Protein AF-A0A6A3H382-F1 (afdb_monomer)

Structure (mmCIF, N/CA/C/O backbone):
data_AF-A0A6A3H382-F1
#
_entry.id   AF-A0A6A3H382-F1
#
loop_
_atom_site.group_PDB
_atom_site.id
_atom_site.type_symbol
_atom_site.label_atom_id
_atom_site.label_alt_id
_atom_site.label_comp_id
_atom_site.label_asym_id
_atom_site.label_entity_id
_atom_site.label_seq_id
_atom_site.pdbx_PDB_ins_code
_atom_site.Cartn_x
_atom_site.Cartn_y
_atom_site.Cartn_z
_atom_site.occupancy
_atom_site.B_iso_or_equiv
_atom_site.auth_seq_id
_atom_site.auth_comp_id
_atom_site.auth_asym_id
_atom_site.auth_atom_id
_atom_site.pdbx_PDB_model_num
ATOM 1 N N . MET A 1 1 ? -17.152 -7.304 24.515 1.00 71.44 1 MET A N 1
ATOM 2 C CA . MET A 1 1 ? -18.241 -6.494 23.922 1.00 71.44 1 MET A CA 1
ATOM 3 C C . MET A 1 1 ? -17.945 -6.360 22.435 1.00 71.44 1 MET A C 1
ATOM 5 O O . MET A 1 1 ? -16.777 -6.469 22.083 1.00 71.44 1 MET A O 1
ATOM 9 N N . ILE A 1 2 ? -18.955 -6.209 21.578 1.00 78.56 2 ILE A N 1
ATOM 10 C CA . ILE A 1 2 ? -18.775 -6.084 20.122 1.00 78.56 2 ILE A CA 1
ATOM 11 C C . ILE A 1 2 ? -19.510 -4.822 19.688 1.00 78.56 2 ILE A C 1
ATOM 13 O O . ILE A 1 2 ? -20.686 -4.669 20.016 1.00 78.56 2 ILE A O 1
ATOM 17 N N . TYR A 1 3 ? -18.813 -3.943 18.975 1.00 83.25 3 TYR A N 1
ATOM 18 C CA . TYR A 1 3 ? -19.346 -2.680 18.479 1.00 83.25 3 TYR A CA 1
ATOM 19 C C . TYR A 1 3 ? -19.081 -2.579 16.972 1.00 83.25 3 TYR A C 1
ATOM 21 O O . TYR A 1 3 ? -18.000 -2.985 16.535 1.00 83.25 3 TYR A O 1
ATOM 29 N N . PRO A 1 4 ? -20.035 -2.065 16.177 1.00 87.25 4 PRO A N 1
ATOM 30 C CA . PRO A 1 4 ? -19.770 -1.612 14.816 1.00 87.25 4 PRO A CA 1
ATOM 31 C C . PRO A 1 4 ? -18.637 -0.579 14.808 1.00 87.25 4 PRO A C 1
ATOM 33 O O . PRO A 1 4 ? -18.561 0.262 15.702 1.00 87.25 4 PRO A O 1
ATOM 36 N N . ALA A 1 5 ? -17.757 -0.666 13.812 1.00 88.12 5 ALA A N 1
ATOM 37 C CA . ALA A 1 5 ? -16.616 0.233 13.647 1.00 88.12 5 ALA A CA 1
ATOM 38 C C . ALA A 1 5 ? -16.835 1.219 12.483 1.00 88.12 5 ALA A C 1
ATOM 40 O O . ALA A 1 5 ? -15.947 1.449 11.667 1.00 88.12 5 ALA A O 1
ATOM 41 N N . ASP A 1 6 ? -18.052 1.752 12.384 1.00 86.44 6 ASP A N 1
ATOM 42 C CA . ASP A 1 6 ? -18.528 2.650 11.325 1.00 86.44 6 ASP A CA 1
ATOM 43 C C . ASP A 1 6 ? -18.522 4.133 11.749 1.00 86.44 6 ASP A C 1
ATOM 45 O O . ASP A 1 6 ? -18.983 5.001 11.014 1.00 86.44 6 ASP A O 1
ATOM 49 N N . GLY A 1 7 ? -18.013 4.440 12.946 1.00 87.25 7 GLY A N 1
ATOM 50 C CA . GLY A 1 7 ? -18.069 5.770 13.555 1.00 87.25 7 GLY A CA 1
ATOM 51 C C . GLY A 1 7 ? -19.433 6.136 14.139 1.00 87.25 7 GLY A C 1
ATOM 52 O O . GLY A 1 7 ? -19.545 7.172 14.795 1.00 87.25 7 GLY A O 1
ATOM 53 N N . SER A 1 8 ? -20.459 5.303 13.951 1.00 89.56 8 SER A N 1
ATOM 54 C CA . SER A 1 8 ? -21.766 5.524 14.553 1.00 89.56 8 SER A CA 1
ATOM 55 C C . SER A 1 8 ? -21.676 5.303 16.055 1.00 89.56 8 SER A C 1
ATOM 57 O O . SER A 1 8 ? -21.078 4.337 16.536 1.00 89.56 8 SER A O 1
ATOM 59 N N . CYS A 1 9 ? -22.317 6.181 16.820 1.00 88.62 9 CYS A N 1
ATOM 60 C CA . CYS A 1 9 ? -22.387 5.971 18.251 1.00 88.62 9 CYS A CA 1
ATOM 61 C C . CYS A 1 9 ? -23.489 4.977 18.628 1.00 88.62 9 CYS A C 1
ATOM 63 O O . CYS A 1 9 ? -24.625 5.041 18.152 1.00 88.62 9 CYS A O 1
ATOM 65 N N . VAL A 1 10 ? -23.143 4.070 19.534 1.00 89.12 10 VAL A N 1
ATOM 66 C CA . VAL A 1 10 ? -23.974 2.961 19.977 1.00 89.12 10 VAL A CA 1
ATOM 67 C C . VAL A 1 10 ? -24.371 3.157 21.442 1.00 89.12 10 VAL A C 1
ATOM 69 O O . VAL A 1 10 ? -23.603 2.929 22.380 1.00 89.12 10 VAL A O 1
ATOM 72 N N . ALA A 1 11 ? -25.622 3.575 21.628 1.00 83.12 11 ALA A N 1
ATOM 73 C CA . ALA A 1 11 ? -26.265 3.837 22.912 1.00 83.12 11 ALA A CA 1
ATOM 74 C C . ALA A 1 11 ? -26.866 2.555 23.524 1.00 83.12 11 ALA A C 1
ATOM 76 O O . ALA A 1 11 ? -28.079 2.359 23.515 1.00 83.12 11 ALA A O 1
ATOM 77 N N . LEU A 1 12 ? -26.026 1.652 24.042 1.00 69.94 12 LEU A N 1
ATOM 78 C CA . LEU A 1 12 ? -26.483 0.392 24.665 1.00 69.94 12 LEU A CA 1
ATOM 79 C C . LEU A 1 12 ? -26.646 0.465 26.197 1.00 69.94 12 LEU A C 1
ATOM 81 O O . LEU A 1 12 ? -27.024 -0.524 26.822 1.00 69.94 12 LEU A O 1
ATOM 85 N N . GLY A 1 13 ? -26.377 1.620 26.811 1.00 69.75 13 GLY A N 1
ATOM 86 C CA . GLY A 1 13 ? -26.384 1.825 28.263 1.00 69.75 13 GLY A CA 1
ATOM 87 C C . GLY A 1 13 ? -25.364 2.888 28.682 1.00 69.75 13 GLY A C 1
ATOM 88 O O . GLY A 1 13 ? -24.818 3.574 27.824 1.00 69.75 13 GLY A O 1
ATOM 89 N N . TRP A 1 14 ? -25.127 3.064 29.986 1.00 71.38 14 TRP A N 1
ATOM 90 C CA . TRP A 1 14 ? -23.987 3.849 30.488 1.00 71.38 14 TRP A CA 1
ATOM 91 C C . TRP A 1 14 ? -22.794 2.906 30.710 1.00 71.38 14 TRP A C 1
ATOM 93 O O . TRP A 1 14 ? -22.935 1.986 31.522 1.00 71.38 14 TRP A O 1
ATOM 103 N N . PRO A 1 15 ? -21.627 3.128 30.077 1.00 76.00 15 PRO A N 1
ATOM 104 C CA . PRO A 1 15 ? -21.312 4.140 29.051 1.00 76.00 15 PRO A CA 1
ATOM 105 C C . PRO A 1 15 ? -21.759 3.754 27.620 1.00 76.00 15 PRO A C 1
ATOM 107 O O . PRO A 1 15 ? -22.013 2.581 27.341 1.00 76.00 15 PRO A O 1
ATOM 110 N N . SER A 1 16 ? -21.838 4.745 26.718 1.00 88.12 16 SER A N 1
ATOM 111 C CA . SER A 1 16 ? -22.013 4.539 25.264 1.00 88.12 16 SER A CA 1
ATOM 112 C C . SER A 1 16 ? -20.681 4.654 24.519 1.00 88.12 16 SER A C 1
ATOM 114 O O . SER A 1 16 ? -19.720 5.218 25.046 1.00 88.12 16 SER A O 1
ATOM 116 N N . PHE A 1 17 ? -20.608 4.093 23.309 1.00 88.94 17 PHE A N 1
ATOM 117 C CA . PHE A 1 17 ? -19.347 3.924 22.581 1.00 88.94 17 PHE A CA 1
ATOM 118 C C . PHE A 1 17 ? -19.485 4.273 21.102 1.00 88.94 17 PHE A C 1
ATOM 120 O O . PHE A 1 17 ? -20.499 3.950 20.486 1.00 88.94 17 PHE A O 1
ATOM 127 N N . ALA A 1 18 ? -18.435 4.848 20.525 1.00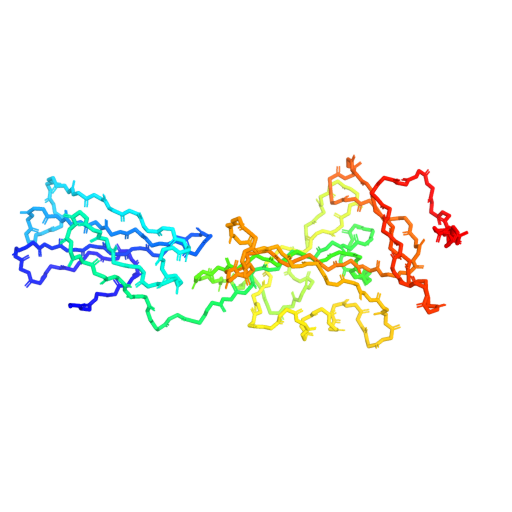 90.69 18 ALA A N 1
ATOM 128 C CA . ALA A 1 18 ? -18.236 4.927 19.084 1.00 90.69 18 ALA A CA 1
ATOM 129 C C . ALA A 1 18 ? -16.865 4.338 18.738 1.00 90.69 18 ALA A C 1
ATOM 131 O O . ALA A 1 18 ? -15.891 4.533 19.466 1.00 90.69 18 ALA A O 1
ATOM 132 N N . VAL A 1 19 ? -16.789 3.591 17.638 1.00 90.50 19 VAL A N 1
ATOM 133 C CA . VAL A 1 19 ? -15.527 3.044 17.130 1.00 90.50 19 VAL A CA 1
ATOM 134 C C . VAL A 1 19 ? -15.403 3.428 15.671 1.00 90.50 19 VAL A C 1
ATOM 136 O O . VAL A 1 19 ? -16.337 3.236 14.897 1.00 90.50 19 VAL A O 1
ATOM 139 N N . ASN A 1 20 ? -14.257 3.975 15.294 1.00 89.56 20 ASN A N 1
ATOM 140 C CA . ASN A 1 20 ? -13.979 4.394 13.932 1.00 89.56 20 ASN A CA 1
ATOM 141 C C . ASN A 1 20 ? -12.664 3.765 13.462 1.00 89.56 20 ASN A C 1
ATOM 143 O O . ASN A 1 20 ? -11.641 3.875 14.143 1.00 89.56 20 ASN A O 1
ATOM 147 N N . LEU A 1 21 ? -12.703 3.082 12.317 1.00 86.94 21 LEU A N 1
ATOM 148 C CA . LEU A 1 21 ? -11.491 2.641 11.632 1.00 86.94 21 LEU A CA 1
ATOM 149 C C . LEU A 1 21 ? -10.908 3.819 10.865 1.00 86.94 21 LEU A C 1
A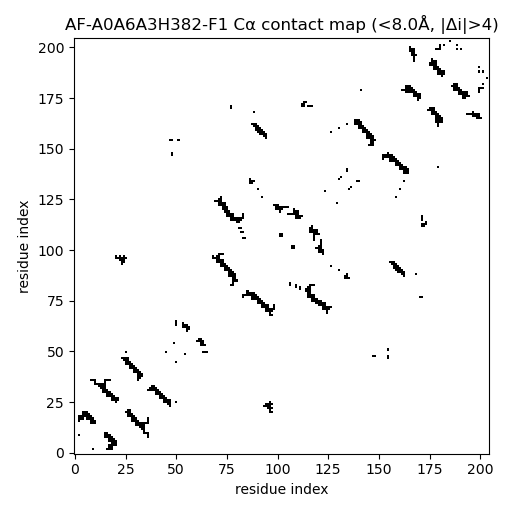TOM 151 O O . LEU A 1 21 ? -11.608 4.487 10.110 1.00 86.94 21 LEU A O 1
ATOM 155 N N . GLN A 1 22 ? -9.623 4.060 11.071 1.00 80.62 22 GLN A N 1
ATOM 156 C CA . GLN A 1 22 ? -8.916 5.176 10.470 1.00 80.62 22 GLN A CA 1
ATOM 157 C C . GLN A 1 22 ? -8.041 4.703 9.308 1.00 80.62 22 GLN A C 1
ATOM 159 O O . GLN A 1 22 ? -7.676 3.525 9.205 1.00 80.62 22 GLN A O 1
ATOM 164 N N . ALA A 1 23 ? -7.677 5.661 8.453 1.00 72.62 23 ALA A N 1
ATOM 165 C CA . ALA A 1 23 ? -6.649 5.459 7.443 1.00 72.62 23 ALA A CA 1
ATOM 166 C C . ALA A 1 23 ? -5.325 5.042 8.101 1.00 72.62 23 ALA A C 1
ATOM 168 O O . ALA A 1 23 ? -5.030 5.419 9.236 1.00 72.62 23 ALA A O 1
ATOM 169 N N . GLY A 1 24 ? -4.526 4.247 7.401 1.00 72.25 24 GLY A N 1
ATOM 170 C CA . GLY A 1 24 ? -3.311 3.668 7.956 1.00 72.25 24 GLY A CA 1
ATOM 171 C C . GLY A 1 24 ? -3.572 2.495 8.909 1.00 72.25 24 GLY A C 1
ATOM 172 O O . GLY A 1 24 ? -2.653 2.052 9.600 1.00 72.25 24 GLY A O 1
ATOM 173 N N . GLY A 1 25 ? -4.783 1.937 8.927 1.00 78.00 25 GLY A N 1
ATOM 174 C CA . GLY A 1 25 ? -5.080 0.686 9.623 1.00 78.00 25 GLY A CA 1
ATOM 175 C C . GLY A 1 25 ? -5.161 0.786 11.152 1.00 78.00 25 GLY A C 1
ATOM 176 O O . GLY A 1 25 ? -5.075 -0.238 11.831 1.00 78.00 25 GLY A O 1
ATOM 177 N N . SER A 1 26 ? -5.302 1.994 11.701 1.00 84.50 26 SER A N 1
ATOM 178 C CA . SER A 1 26 ? -5.553 2.231 13.127 1.00 84.50 26 SER A CA 1
ATOM 179 C C . SER A 1 26 ? -7.051 2.195 13.455 1.00 84.50 26 SER A C 1
ATOM 181 O O . SER A 1 26 ? -7.919 2.245 12.579 1.00 84.50 26 SER A O 1
ATOM 183 N N . ALA A 1 27 ? -7.371 2.105 14.745 1.00 87.94 27 ALA A N 1
ATOM 184 C CA . ALA A 1 27 ? -8.738 2.191 15.245 1.00 87.94 27 ALA A CA 1
ATOM 185 C C . ALA A 1 27 ? -8.820 3.199 16.390 1.00 87.94 27 ALA A C 1
ATOM 187 O O . ALA A 1 27 ? -8.009 3.171 17.317 1.00 87.94 27 ALA A O 1
ATOM 188 N N . MET A 1 28 ? -9.826 4.066 16.337 1.00 90.12 28 MET A N 1
ATOM 189 C CA . MET A 1 28 ? -10.133 5.017 17.395 1.00 90.12 28 MET A CA 1
ATOM 190 C C . MET A 1 28 ? -11.409 4.605 18.110 1.00 90.12 28 MET A C 1
ATOM 192 O O . MET A 1 28 ? -12.459 4.421 17.496 1.00 90.12 28 MET A O 1
ATOM 196 N N . PHE A 1 29 ? -11.298 4.481 19.422 1.00 88.62 29 PHE A N 1
ATOM 197 C CA . PHE A 1 29 ? -12.376 4.174 20.341 1.00 88.62 29 PHE A CA 1
ATOM 198 C C . PHE A 1 29 ? -12.712 5.439 21.108 1.00 88.62 29 PHE A C 1
ATOM 200 O O . PHE A 1 29 ? -11.830 6.072 21.683 1.00 88.62 29 PHE A O 1
ATOM 207 N N . GLU A 1 30 ? -13.986 5.785 21.151 1.00 90.88 30 GLU A N 1
ATOM 208 C CA . GLU A 1 30 ? -14.498 6.879 21.956 1.00 90.88 30 GLU A CA 1
ATO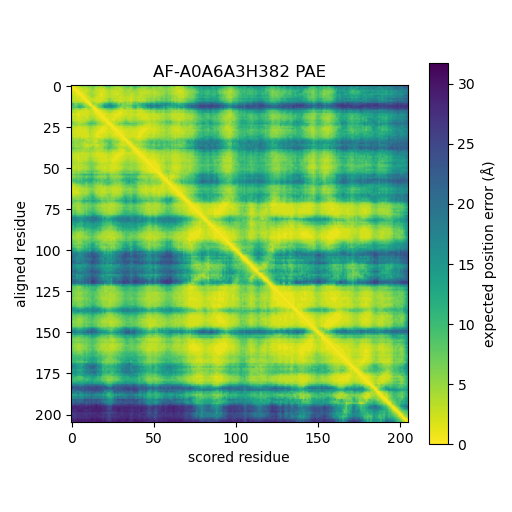M 209 C C . GLU A 1 30 ? -15.524 6.326 22.939 1.00 90.88 30 GLU A C 1
ATOM 211 O O . GLU A 1 30 ? -16.502 5.681 22.554 1.00 90.88 30 GLU A O 1
ATOM 216 N N . THR A 1 31 ? -15.273 6.549 24.226 1.00 89.12 31 THR A N 1
ATOM 217 C CA . THR A 1 31 ? -16.179 6.156 25.304 1.00 89.12 31 THR A CA 1
ATOM 218 C C . THR A 1 31 ? -16.815 7.402 25.880 1.00 89.12 31 THR A C 1
ATOM 220 O O . THR A 1 31 ? -16.125 8.284 26.387 1.00 89.12 31 THR A O 1
ATOM 223 N N . PHE A 1 32 ? -18.138 7.469 25.831 1.00 88.88 32 PHE A N 1
ATOM 224 C CA . PHE A 1 32 ? -18.895 8.578 26.386 1.00 88.88 32 PHE A CA 1
ATOM 225 C C . PHE A 1 32 ? -19.307 8.255 27.811 1.00 88.88 32 PHE A C 1
ATOM 227 O O . PHE A 1 32 ? -19.866 7.192 28.092 1.00 88.88 32 PHE A O 1
ATOM 234 N N . GLY A 1 33 ? -19.139 9.228 28.704 1.00 86.25 33 GLY A N 1
ATOM 235 C CA . GLY A 1 33 ? -19.630 9.125 30.074 1.00 86.25 33 GLY A CA 1
ATOM 236 C C . GLY A 1 33 ? -21.156 9.089 30.177 1.00 86.25 33 GLY A C 1
ATOM 237 O O . GLY A 1 33 ? -21.661 8.968 31.278 1.00 86.25 33 GLY A O 1
ATOM 238 N N . SER A 1 34 ? -21.898 9.204 29.069 1.00 84.00 34 SER A N 1
ATOM 239 C CA . SER A 1 34 ? -23.359 9.131 29.037 1.00 84.00 34 SER A CA 1
ATOM 240 C C . SER A 1 34 ? -23.870 8.022 28.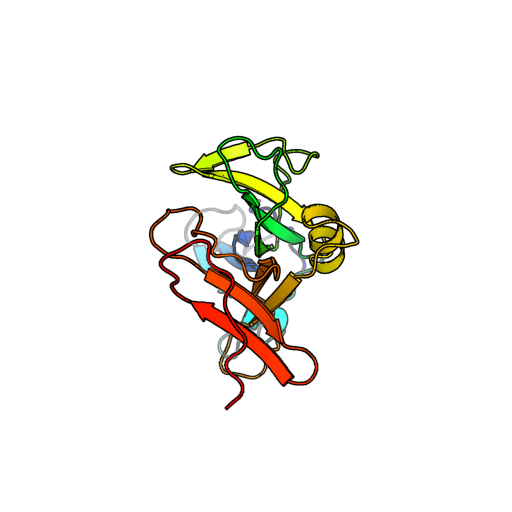117 1.00 84.00 34 SER A C 1
ATOM 242 O O . SER A 1 34 ? -23.147 7.550 27.247 1.00 84.00 34 SER A O 1
ATOM 244 N N . SER A 1 35 ? -25.137 7.623 28.261 1.00 83.88 35 SER A N 1
ATOM 245 C CA . SER A 1 35 ? -25.815 6.684 27.352 1.00 83.88 35 SER A CA 1
ATOM 246 C C . SER A 1 35 ? -26.201 7.291 26.013 1.00 83.88 35 SER A C 1
ATOM 248 O O . SER A 1 35 ? -26.598 6.554 25.123 1.00 83.88 35 SER A O 1
ATOM 250 N N . GLY A 1 36 ? -26.164 8.617 25.884 1.00 83.88 36 GLY A N 1
ATOM 251 C CA . GLY A 1 36 ? -26.676 9.333 24.718 1.00 83.88 36 GLY A CA 1
ATOM 252 C C . GLY A 1 36 ? -25.596 9.845 23.777 1.00 83.88 36 GLY A C 1
ATOM 253 O O . GLY A 1 36 ? -25.891 10.779 23.042 1.00 83.88 36 GLY A O 1
ATOM 254 N N . CYS A 1 37 ? -24.364 9.321 23.836 1.00 85.25 37 CYS A N 1
ATOM 255 C CA . CYS A 1 37 ? -23.269 9.778 22.969 1.00 85.25 37 CYS A CA 1
ATOM 256 C C . CYS A 1 37 ? -23.019 11.287 23.086 1.00 85.25 37 CYS A C 1
ATOM 258 O O . CYS A 1 37 ? -22.871 12.005 22.100 1.00 85.25 37 CYS A O 1
ATOM 260 N N . SER A 1 38 ? -23.103 11.790 24.315 1.00 83.81 38 SER A N 1
ATOM 261 C CA . SER A 1 38 ? -23.115 13.220 24.609 1.00 83.81 38 SER A CA 1
ATOM 262 C C . SER A 1 38 ? -22.293 13.526 25.856 1.00 83.81 38 SER A C 1
ATOM 264 O O . SER A 1 38 ? -22.078 12.653 26.703 1.00 83.81 38 SER A O 1
ATOM 266 N N . GLY A 1 39 ? -21.859 14.777 25.991 1.00 82.94 39 GLY A N 1
ATOM 267 C CA . GLY A 1 39 ? -21.031 15.212 27.114 1.00 82.94 39 GLY A CA 1
ATOM 268 C C . GLY A 1 39 ? -19.567 14.804 26.960 1.00 82.94 39 GLY A C 1
ATOM 269 O O . GLY A 1 39 ? -19.062 14.705 25.847 1.00 82.94 39 GLY A O 1
ATOM 270 N N . SER A 1 40 ? -18.875 14.622 28.085 1.00 87.25 40 SER A N 1
ATOM 271 C CA . SER A 1 40 ? -17.456 14.264 28.098 1.00 87.25 40 SER A CA 1
ATOM 272 C C . SER A 1 40 ? -17.225 12.857 27.555 1.00 87.25 40 SER A C 1
ATOM 274 O O . SER A 1 40 ? -17.903 11.906 27.967 1.00 87.25 40 SER A O 1
ATOM 276 N N . SER A 1 41 ? -16.216 12.733 26.704 1.00 90.44 41 SER A N 1
ATOM 277 C CA . SER A 1 41 ? -15.723 11.466 26.191 1.00 90.44 41 SER A CA 1
ATOM 278 C C . SER A 1 41 ? -14.228 11.310 26.444 1.00 90.44 41 SER A C 1
ATOM 280 O O . SER A 1 41 ? -13.492 12.285 26.608 1.00 90.44 41 SER A O 1
ATOM 282 N N . GLU A 1 42 ? -13.794 10.057 26.490 1.00 90.25 42 GLU A N 1
ATOM 283 C CA . GLU A 1 42 ? -12.387 9.680 26.441 1.00 90.25 42 GLU A CA 1
ATOM 284 C C . GLU A 1 42 ? -12.118 8.948 25.133 1.00 90.25 42 GLU A C 1
ATOM 286 O O . GLU A 1 42 ? -12.854 8.027 24.764 1.00 90.25 42 GLU A O 1
ATOM 291 N N . THR A 1 43 ? -11.048 9.342 24.449 1.00 90.38 43 THR A N 1
ATOM 292 C CA . THR A 1 43 ? -10.606 8.695 23.218 1.00 90.38 43 THR A CA 1
ATOM 293 C C . THR A 1 43 ? -9.378 7.831 23.465 1.00 90.38 43 THR A C 1
ATOM 295 O O . THR A 1 43 ? -8.498 8.143 24.271 1.00 90.38 43 THR A O 1
ATOM 298 N N . ARG A 1 44 ? -9.317 6.710 22.753 1.00 87.56 44 ARG A N 1
ATOM 299 C CA . ARG A 1 44 ? -8.175 5.801 22.713 1.00 87.56 44 ARG A CA 1
ATOM 300 C C . ARG A 1 44 ? -7.919 5.442 21.263 1.00 87.56 44 ARG A C 1
ATOM 302 O O . ARG A 1 44 ? -8.809 4.924 20.596 1.00 87.56 44 ARG A O 1
ATOM 309 N N . THR A 1 45 ? -6.708 5.691 20.792 1.00 88.88 45 THR A N 1
ATOM 310 C CA . THR A 1 45 ? -6.285 5.283 19.452 1.00 88.88 45 THR A CA 1
ATOM 311 C C . THR A 1 45 ? -5.331 4.116 19.584 1.00 88.88 45 THR A C 1
ATOM 313 O O . THR A 1 45 ? -4.362 4.191 20.336 1.00 88.88 45 THR A O 1
ATOM 316 N N . LEU A 1 46 ? -5.614 3.044 18.856 1.00 86.75 46 LEU A N 1
ATOM 317 C CA . LEU A 1 46 ? -4.720 1.909 18.713 1.00 86.75 46 LEU A CA 1
ATOM 318 C C . LEU A 1 46 ? -4.132 1.948 17.319 1.00 86.75 46 LEU A C 1
ATOM 320 O O . LEU A 1 46 ? -4.864 1.949 16.325 1.00 86.75 46 LEU A O 1
ATOM 324 N N . ASP A 1 47 ? -2.809 1.993 17.263 1.00 83.56 47 ASP A N 1
ATOM 325 C CA . ASP A 1 47 ? -2.082 1.860 16.016 1.00 83.56 47 ASP A CA 1
ATOM 326 C C . ASP A 1 47 ? -2.218 0.436 15.447 1.00 83.56 47 ASP A C 1
ATOM 328 O O . ASP A 1 47 ? -2.656 -0.516 16.108 1.00 83.56 47 ASP A O 1
ATOM 332 N N . ARG A 1 48 ? -1.824 0.300 14.183 1.00 80.44 48 ARG A N 1
ATOM 333 C CA . ARG A 1 48 ? -1.903 -0.956 13.441 1.00 80.44 48 ARG A CA 1
ATOM 334 C C . ARG A 1 48 ? -1.078 -2.078 14.077 1.00 80.44 48 ARG A C 1
ATOM 336 O O . ARG A 1 48 ? -1.522 -3.223 14.061 1.00 80.44 48 ARG A O 1
ATOM 343 N N . VAL A 1 49 ? 0.092 -1.776 14.643 1.00 80.81 49 VAL A N 1
ATOM 344 C CA . VAL A 1 49 ? 0.979 -2.774 15.265 1.00 80.81 49 VAL A CA 1
ATOM 345 C C . VAL A 1 49 ? 0.321 -3.350 16.505 1.00 80.81 49 VAL A C 1
ATOM 347 O O . VAL A 1 49 ? 0.230 -4.566 16.651 1.00 80.81 49 VAL A O 1
ATOM 350 N N . SER A 1 50 ? -0.222 -2.485 17.356 1.00 82.38 50 SER A N 1
ATOM 351 C CA . SER A 1 50 ? -0.955 -2.864 18.561 1.00 82.38 50 SER A CA 1
ATOM 352 C C . SER A 1 50 ? -2.159 -3.759 18.234 1.00 82.38 50 SER A C 1
ATOM 354 O O . SER A 1 50 ? -2.387 -4.779 18.898 1.00 82.38 50 SER A O 1
ATOM 356 N N . LEU A 1 51 ? -2.899 -3.424 17.170 1.00 82.50 51 LEU A N 1
ATOM 357 C CA . LEU A 1 51 ? -4.027 -4.220 16.676 1.00 82.50 51 LEU A CA 1
ATOM 358 C C . LEU A 1 51 ? -3.584 -5.570 16.088 1.00 82.50 51 LEU A C 1
ATOM 360 O O . LEU A 1 51 ? -4.191 -6.600 16.398 1.00 82.50 51 LEU A O 1
ATOM 364 N N . ALA A 1 52 ? -2.518 -5.586 15.284 1.00 79.75 52 ALA A N 1
ATOM 365 C CA . ALA A 1 52 ? -1.982 -6.789 14.647 1.00 79.75 52 ALA A CA 1
ATOM 366 C C . ALA A 1 52 ? -1.387 -7.769 15.670 1.00 7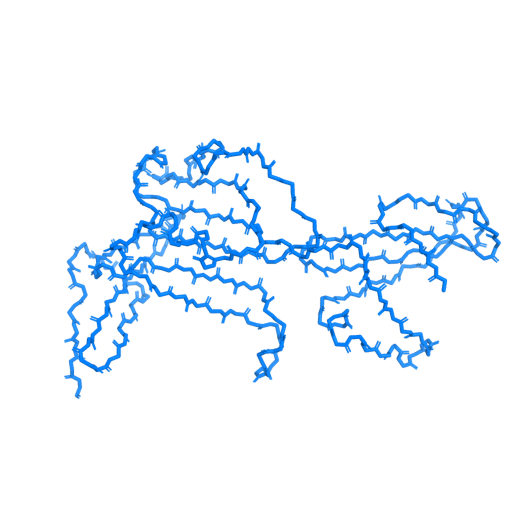9.75 52 ALA A C 1
ATOM 368 O O . ALA A 1 52 ? -1.706 -8.961 15.654 1.00 79.75 52 ALA A O 1
ATOM 369 N N . ALA A 1 53 ? -0.605 -7.259 16.624 1.00 79.75 53 ALA A N 1
ATOM 370 C CA . ALA A 1 53 ? -0.040 -8.027 17.730 1.00 79.75 53 ALA A CA 1
ATOM 371 C C . ALA A 1 53 ? -1.116 -8.530 18.706 1.00 79.75 53 ALA A C 1
ATOM 373 O O . ALA A 1 53 ? -0.861 -9.422 19.521 1.00 79.75 53 ALA A O 1
ATOM 374 N N . LYS A 1 54 ? -2.333 -7.965 18.640 1.00 80.94 54 LYS A N 1
ATOM 375 C CA . LYS A 1 54 ? -3.412 -8.204 19.604 1.00 80.94 54 LYS A CA 1
ATOM 376 C C . LYS A 1 54 ? -2.882 -8.000 21.028 1.00 80.94 54 LYS A C 1
ATOM 378 O O . LYS A 1 54 ? -3.098 -8.850 21.904 1.00 80.94 54 LYS A O 1
ATOM 383 N N . ALA A 1 55 ? -2.115 -6.931 21.225 1.00 79.19 55 ALA A N 1
ATOM 384 C CA . ALA A 1 55 ? -1.440 -6.661 22.483 1.00 79.19 55 ALA A CA 1
ATOM 385 C C . ALA A 1 55 ? -2.463 -6.392 23.600 1.00 79.19 55 ALA A C 1
ATOM 387 O O . ALA A 1 55 ? -3.587 -5.949 23.350 1.00 79.19 55 ALA A O 1
ATOM 388 N N . CYS A 1 56 ? -2.087 -6.713 24.838 1.00 82.88 56 CYS A N 1
ATOM 389 C CA . CYS A 1 56 ? -2.858 -6.292 26.001 1.00 82.88 56 CYS A CA 1
ATOM 390 C C . CYS A 1 56 ? -2.446 -4.863 26.341 1.00 82.88 56 CYS A C 1
ATOM 392 O O . CYS A 1 56 ? -1.261 -4.609 26.545 1.00 82.88 56 CYS A O 1
ATOM 394 N N . ASP A 1 57 ? -3.413 -3.962 26.438 1.00 80.50 57 ASP A N 1
ATOM 395 C CA . ASP A 1 57 ? -3.197 -2.666 27.064 1.00 80.50 57 ASP A CA 1
ATOM 396 C C . ASP A 1 57 ? -2.991 -2.909 28.564 1.00 80.50 57 ASP A C 1
ATOM 398 O O . ASP A 1 57 ? -3.899 -3.357 29.273 1.00 80.50 57 ASP A O 1
ATOM 402 N N . THR A 1 58 ? -1.760 -2.701 29.027 1.00 77.50 58 THR A N 1
ATOM 403 C CA . THR A 1 58 ? -1.349 -2.985 30.405 1.00 77.50 58 THR A CA 1
ATOM 404 C C . THR A 1 58 ? -1.944 -2.010 31.410 1.00 77.50 58 THR A C 1
ATOM 406 O O . THR A 1 58 ? -2.104 -2.378 32.572 1.00 77.50 58 THR A O 1
ATOM 409 N N . ASP A 1 59 ? -2.307 -0.800 30.980 1.00 77.56 59 ASP A N 1
ATOM 410 C CA . ASP A 1 59 ? -2.848 0.225 31.872 1.00 77.56 59 ASP A CA 1
ATOM 411 C C . ASP A 1 59 ? -4.324 -0.041 32.179 1.00 77.56 59 ASP A C 1
ATOM 413 O O . ASP A 1 59 ? -4.784 0.156 33.305 1.00 77.56 59 ASP A O 1
ATOM 417 N N . SER A 1 60 ? -5.071 -0.534 31.187 1.00 74.81 60 SER A N 1
ATOM 418 C CA . SER A 1 60 ? -6.504 -0.816 31.322 1.00 74.81 60 SER A CA 1
ATOM 419 C C . SER A 1 60 ? -6.838 -2.295 31.554 1.00 74.81 60 SER A C 1
ATOM 421 O O . SER A 1 60 ? -7.964 -2.607 31.944 1.00 74.81 60 SER A O 1
ATOM 423 N N . ASN A 1 61 ? -5.880 -3.214 31.371 1.00 83.56 61 ASN A N 1
ATOM 424 C CA . ASN A 1 61 ? -6.102 -4.668 31.314 1.00 83.56 61 ASN A CA 1
ATOM 425 C C . ASN A 1 61 ? -7.142 -5.071 30.248 1.00 83.56 61 ASN A C 1
ATOM 427 O O . ASN A 1 61 ? -7.907 -6.023 30.431 1.00 83.56 61 ASN A O 1
ATOM 431 N N . ILE A 1 62 ? -7.186 -4.334 29.134 1.00 82.06 62 ILE A N 1
ATOM 432 C CA . ILE A 1 62 ? -8.103 -4.566 28.013 1.00 82.06 62 ILE A CA 1
ATOM 433 C C . ILE A 1 62 ? -7.312 -5.056 26.800 1.00 82.06 62 ILE A C 1
ATOM 435 O O . ILE A 1 62 ? -6.181 -4.650 26.548 1.00 82.06 62 ILE A O 1
ATOM 439 N N . LYS A 1 63 ? -7.927 -5.941 26.017 1.00 86.62 63 LYS A N 1
ATOM 440 C CA . LYS A 1 63 ? -7.407 -6.397 24.729 1.00 86.62 63 LYS A CA 1
ATOM 441 C C . LYS A 1 63 ? -8.417 -6.091 23.637 1.00 86.62 63 LYS A C 1
ATOM 443 O O . LYS A 1 63 ? -9.608 -6.365 23.791 1.00 86.62 63 LYS A O 1
ATOM 448 N N . TYR A 1 64 ? -7.925 -5.551 22.531 1.00 83.88 64 TYR A N 1
ATOM 449 C CA . TYR A 1 64 ? -8.756 -5.089 21.429 1.00 83.88 64 TYR A CA 1
ATOM 450 C C . TYR A 1 64 ? -8.614 -6.012 20.226 1.00 83.88 64 TYR A C 1
ATOM 452 O O . TYR A 1 64 ? -7.542 -6.544 19.936 1.00 83.88 64 TYR A O 1
ATOM 460 N N . HIS A 1 65 ? -9.732 -6.219 19.542 1.00 83.31 65 HIS A N 1
ATOM 461 C CA . HIS A 1 65 ? -9.819 -7.052 18.357 1.00 83.31 65 HIS A CA 1
ATOM 462 C C . HIS A 1 65 ? -10.688 -6.342 17.330 1.00 83.31 65 HIS A C 1
ATOM 464 O O . HIS A 1 65 ? -11.825 -5.982 17.629 1.00 83.31 65 HIS A O 1
ATOM 470 N N . VAL A 1 66 ? -10.158 -6.187 16.121 1.00 81.00 66 VAL A N 1
ATOM 471 C CA . VAL A 1 66 ? -10.913 -5.722 14.958 1.00 81.00 66 VAL A CA 1
ATOM 472 C C . VAL A 1 66 ? -11.171 -6.934 14.067 1.00 81.00 66 VAL A C 1
ATOM 474 O O . VAL A 1 66 ? -10.276 -7.745 13.829 1.00 81.00 66 VAL A O 1
ATOM 477 N N . GLY A 1 67 ? -12.416 -7.100 13.632 1.00 78.88 67 GLY A N 1
ATOM 478 C CA . GLY A 1 67 ? -12.852 -8.208 12.788 1.00 78.88 67 GLY A CA 1
ATOM 479 C C . GLY A 1 67 ? -13.970 -7.766 11.852 1.00 78.88 67 GLY A C 1
ATOM 480 O O . GLY A 1 67 ? -14.557 -6.707 12.048 1.00 78.88 67 GLY A O 1
ATOM 481 N N . GLY A 1 68 ? -14.248 -8.568 10.823 1.00 76.75 68 GLY A N 1
ATOM 482 C CA . GLY A 1 68 ? -15.226 -8.218 9.783 1.00 76.75 68 GLY A CA 1
ATOM 483 C C . GLY A 1 68 ? -14.690 -7.272 8.704 1.00 76.75 68 GLY A C 1
ATOM 484 O O . GLY A 1 68 ? -15.409 -6.980 7.756 1.00 76.75 68 GLY A O 1
ATOM 485 N N . VAL A 1 69 ? -13.427 -6.853 8.814 1.00 74.69 69 VAL A N 1
ATOM 486 C CA . VAL A 1 69 ? -12.680 -6.165 7.758 1.00 74.69 69 VAL A CA 1
ATOM 487 C C . VAL A 1 69 ? -11.617 -7.098 7.200 1.00 74.69 69 VAL A C 1
ATOM 489 O O . VAL A 1 69 ? -10.920 -7.782 7.951 1.00 74.69 69 VAL A O 1
ATOM 492 N N . THR A 1 70 ? -11.518 -7.145 5.876 1.00 72.31 70 THR A N 1
ATOM 493 C CA . THR A 1 70 ? -10.384 -7.762 5.185 1.00 72.31 70 THR A CA 1
ATOM 494 C C . THR A 1 70 ? -9.497 -6.605 4.750 1.00 72.31 70 THR A C 1
ATOM 496 O O . THR A 1 70 ? -9.984 -5.796 3.959 1.00 72.31 70 THR A O 1
ATOM 499 N N . PRO A 1 71 ? -8.271 -6.461 5.289 1.00 71.62 71 PRO A N 1
ATOM 500 C CA . PRO A 1 71 ? -7.373 -5.391 4.878 1.00 71.62 71 PRO A CA 1
ATOM 501 C C . PRO A 1 71 ? -7.227 -5.390 3.361 1.00 71.62 71 PRO A C 1
ATOM 503 O O . PRO A 1 71 ? -7.055 -6.447 2.750 1.00 71.62 71 PRO A O 1
ATOM 506 N N . GLN A 1 72 ? -7.324 -4.208 2.768 1.00 84.06 72 GLN A N 1
ATOM 507 C CA . GLN A 1 72 ? -7.110 -4.016 1.343 1.00 84.06 72 GLN A CA 1
ATOM 508 C C . GLN A 1 72 ? -5.922 -3.093 1.141 1.00 84.06 72 GLN A C 1
ATOM 510 O O . GLN A 1 72 ? -5.633 -2.215 1.953 1.00 84.06 72 GLN A O 1
ATOM 515 N N . TRP A 1 73 ? -5.234 -3.295 0.032 1.00 87.06 73 TRP A N 1
ATOM 516 C CA . TRP A 1 73 ? -4.185 -2.416 -0.426 1.00 87.06 73 TRP A CA 1
ATOM 517 C C . TRP A 1 73 ? -4.796 -1.315 -1.263 1.00 87.06 73 TRP A C 1
ATOM 519 O O . TRP A 1 73 ? -5.365 -1.582 -2.321 1.00 87.06 73 TRP A O 1
ATOM 529 N N . LYS A 1 74 ? -4.627 -0.081 -0.808 1.00 87.06 74 LYS A N 1
ATOM 530 C CA . LYS A 1 74 ? -4.792 1.084 -1.659 1.00 87.06 74 LYS A CA 1
ATOM 531 C C . LYS A 1 74 ? -3.589 1.176 -2.583 1.00 87.06 74 LYS A C 1
ATOM 533 O O . LYS A 1 74 ? -2.459 1.166 -2.095 1.00 87.06 74 LYS A O 1
ATOM 538 N N . VAL A 1 75 ? -3.826 1.283 -3.886 1.00 87.12 75 VAL A N 1
ATOM 539 C CA . VAL A 1 75 ? -2.758 1.311 -4.890 1.00 87.12 75 VAL A CA 1
ATOM 540 C C . VAL A 1 75 ? -2.661 2.675 -5.557 1.00 87.12 75 VAL A C 1
ATOM 542 O O . VAL A 1 75 ? -3.666 3.290 -5.917 1.00 87.12 75 VAL A O 1
ATOM 545 N N . ILE A 1 76 ? -1.424 3.123 -5.742 1.00 85.38 76 ILE A N 1
ATOM 546 C CA . ILE A 1 76 ? -1.059 4.229 -6.621 1.00 85.38 76 ILE A CA 1
ATOM 547 C C . ILE A 1 76 ? -0.144 3.661 -7.701 1.00 85.38 76 ILE A C 1
ATOM 549 O O . ILE A 1 76 ? 0.914 3.115 -7.375 1.00 85.38 76 ILE A O 1
ATOM 553 N N . ALA A 1 77 ? -0.535 3.798 -8.967 1.00 86.19 77 ALA A N 1
ATOM 554 C CA . ALA A 1 77 ? 0.305 3.424 -10.098 1.00 86.19 77 ALA A CA 1
ATOM 555 C C . ALA A 1 77 ? 0.867 4.670 -10.779 1.00 86.19 77 ALA A C 1
ATOM 557 O O . ALA A 1 77 ? 0.157 5.646 -11.023 1.00 86.19 77 ALA A O 1
ATOM 558 N N . VAL A 1 78 ? 2.159 4.634 -11.088 1.00 86.00 78 VAL A N 1
ATOM 559 C CA . VAL A 1 78 ? 2.858 5.685 -11.828 1.00 86.00 78 VAL A CA 1
ATOM 560 C C . VAL A 1 78 ? 3.197 5.146 -13.204 1.00 86.00 78 VAL A C 1
ATOM 562 O O . VAL A 1 78 ? 3.860 4.115 -13.324 1.00 86.00 78 VAL A O 1
ATOM 565 N N . HIS A 1 79 ? 2.772 5.873 -14.228 1.00 85.12 79 HIS A N 1
ATOM 566 C CA . HIS A 1 79 ? 2.996 5.546 -15.629 1.00 85.12 79 HIS A CA 1
ATOM 567 C C . HIS A 1 79 ? 3.977 6.550 -16.252 1.00 85.12 79 HIS A C 1
ATOM 569 O O . HIS A 1 79 ? 4.150 7.674 -15.768 1.00 85.12 79 HIS A O 1
ATOM 575 N N . GLU A 1 80 ? 4.644 6.149 -17.333 1.00 78.81 80 GLU A N 1
ATOM 576 C CA . GLU A 1 80 ? 5.319 7.109 -18.215 1.00 78.81 80 GLU A CA 1
ATOM 577 C C . GLU A 1 80 ? 4.282 7.910 -19.013 1.00 78.81 80 GLU A C 1
ATOM 579 O O . GLU A 1 80 ? 3.222 7.392 -19.364 1.00 78.81 80 GLU A O 1
ATOM 584 N N . GLY A 1 81 ? 4.602 9.160 -19.356 1.00 74.81 81 GLY A N 1
ATOM 585 C CA . GLY A 1 81 ? 3.695 10.028 -20.116 1.00 74.81 81 GLY A CA 1
ATOM 586 C C . GLY A 1 81 ? 2.516 10.557 -19.293 1.00 74.81 81 GLY A C 1
ATOM 587 O O . GLY A 1 81 ? 2.432 10.318 -18.096 1.00 74.81 81 GLY A O 1
ATOM 588 N N . ALA A 1 82 ? 1.624 11.324 -19.923 1.00 71.94 82 ALA A N 1
ATOM 589 C CA . ALA A 1 82 ? 0.572 12.077 -19.227 1.00 71.94 82 ALA A CA 1
ATOM 590 C C . ALA A 1 82 ? -0.780 11.345 -19.139 1.00 71.94 82 ALA A C 1
ATOM 592 O O . ALA A 1 82 ? -1.651 11.767 -18.376 1.00 71.94 82 ALA A O 1
ATOM 593 N N . ASP A 1 83 ? -0.949 10.269 -19.905 1.00 72.44 83 ASP A N 1
ATOM 594 C CA . ASP A 1 83 ? -2.124 9.414 -19.980 1.00 72.44 83 ASP A CA 1
ATOM 595 C C . ASP A 1 83 ? -1.743 8.000 -19.522 1.00 72.44 83 ASP A C 1
ATOM 597 O O . ASP A 1 83 ? -0.784 7.425 -20.027 1.00 72.44 83 ASP A O 1
ATOM 601 N N . CYS A 1 84 ? -2.479 7.422 -18.566 1.00 79.12 84 CYS A N 1
ATOM 602 C CA . CYS A 1 84 ? -2.201 6.121 -17.925 1.00 79.12 84 CYS A CA 1
ATOM 603 C C . CYS A 1 84 ? -2.231 4.910 -18.894 1.00 79.12 84 CYS A C 1
ATOM 605 O O . CYS A 1 84 ? -2.256 3.765 -18.472 1.00 79.12 84 CYS A O 1
ATOM 607 N N . SER A 1 85 ? -2.206 5.162 -20.202 1.00 79.31 85 SER A N 1
ATOM 608 C CA . SER A 1 85 ? -2.156 4.217 -21.313 1.00 79.31 85 SER A CA 1
ATOM 609 C C . SER A 1 85 ? -0.855 3.410 -21.379 1.00 79.31 85 SER A C 1
ATOM 611 O O . SER A 1 85 ? -0.831 2.330 -21.969 1.00 79.31 85 SER A O 1
ATOM 613 N N . ASN A 1 86 ? 0.248 3.946 -20.846 1.00 81.62 86 ASN A N 1
ATOM 614 C CA . ASN A 1 86 ? 1.537 3.253 -20.839 1.00 81.62 86 ASN A CA 1
ATOM 615 C C . ASN A 1 86 ? 1.597 2.200 -19.728 1.00 81.62 86 ASN A C 1
ATOM 617 O O . ASN A 1 86 ? 0.817 2.233 -18.785 1.00 81.62 86 ASN A O 1
ATOM 621 N N . ILE A 1 87 ? 2.554 1.276 -19.808 1.00 83.19 87 ILE A N 1
ATOM 622 C CA . ILE A 1 87 ? 2.805 0.318 -18.723 1.00 83.19 87 ILE A CA 1
ATOM 623 C C . ILE A 1 87 ? 3.255 1.086 -17.471 1.00 83.19 87 ILE A C 1
ATOM 625 O O . ILE A 1 87 ? 3.987 2.078 -17.568 1.00 83.19 87 ILE A O 1
ATOM 629 N N . ALA A 1 88 ? 2.798 0.644 -16.298 1.00 87.94 88 ALA A N 1
ATOM 630 C CA . ALA A 1 88 ? 3.237 1.222 -15.035 1.00 87.94 88 ALA A CA 1
ATOM 631 C C . ALA A 1 88 ? 4.747 0.999 -14.841 1.00 87.94 88 ALA A C 1
ATOM 633 O O . ALA A 1 88 ? 5.280 -0.056 -15.168 1.00 87.94 88 ALA A O 1
ATOM 634 N N . VAL A 1 89 ? 5.440 1.983 -14.274 1.00 89.12 89 VAL A N 1
ATOM 635 C CA . VAL A 1 89 ? 6.873 1.885 -13.933 1.00 89.12 89 VAL A CA 1
ATOM 636 C C . VAL A 1 89 ? 7.097 1.730 -12.436 1.00 89.12 89 VAL A C 1
ATOM 638 O O . VAL A 1 89 ? 8.126 1.208 -12.002 1.00 89.12 89 VAL A O 1
ATOM 641 N N . LYS A 1 90 ? 6.116 2.152 -11.634 1.00 89.69 90 LYS A N 1
ATOM 642 C CA . LYS A 1 90 ? 6.125 2.019 -10.182 1.00 89.69 90 LYS A CA 1
ATOM 643 C C . LYS A 1 90 ? 4.706 1.834 -9.659 1.00 89.69 90 LYS A C 1
ATOM 645 O O . LYS A 1 90 ? 3.803 2.553 -10.077 1.00 89.69 90 LYS A O 1
ATOM 650 N N . LEU A 1 91 ? 4.540 0.933 -8.700 1.00 90.88 91 LEU A N 1
ATOM 651 C CA . LEU A 1 91 ? 3.329 0.803 -7.896 1.00 90.88 91 LEU A CA 1
ATOM 652 C C . LEU A 1 91 ? 3.671 1.054 -6.431 1.00 90.88 91 LEU A C 1
ATOM 654 O O . LEU A 1 91 ? 4.719 0.617 -5.954 1.00 90.88 91 LEU A O 1
ATOM 658 N N . THR A 1 92 ? 2.780 1.718 -5.710 1.00 91.06 92 THR A N 1
ATOM 659 C CA . THR A 1 92 ? 2.856 1.844 -4.255 1.00 91.06 92 THR A CA 1
ATOM 660 C C . THR A 1 92 ? 1.539 1.385 -3.657 1.00 91.06 92 THR A C 1
ATOM 662 O O . THR A 1 92 ? 0.485 1.943 -3.950 1.00 91.06 92 THR A O 1
ATOM 665 N N . PHE A 1 93 ? 1.621 0.354 -2.827 1.00 90.50 93 PHE A N 1
ATOM 666 C CA . PHE A 1 93 ? 0.522 -0.230 -2.087 1.00 90.50 93 PHE A CA 1
ATOM 667 C C . PHE A 1 93 ? 0.631 0.214 -0.635 1.00 90.50 93 PHE A C 1
ATOM 669 O O . PHE A 1 93 ? 1.675 0.041 -0.008 1.00 90.50 93 PHE A O 1
ATOM 676 N N . THR A 1 94 ? -0.448 0.743 -0.079 1.00 88.56 94 THR A N 1
ATOM 677 C CA . THR A 1 94 ? -0.549 1.062 1.347 1.00 88.56 94 THR A CA 1
ATOM 678 C C . THR A 1 94 ? -1.688 0.251 1.933 1.00 88.56 94 THR A C 1
ATOM 680 O O . THR A 1 94 ? -2.800 0.276 1.405 1.00 88.56 94 THR A O 1
ATOM 683 N N . SER A 1 95 ? -1.415 -0.513 2.991 1.00 85.06 95 SER A N 1
ATOM 684 C CA . SER A 1 95 ? -2.464 -1.319 3.621 1.00 85.06 95 SER A CA 1
ATOM 685 C C . SER A 1 95 ? -3.429 -0.408 4.375 1.00 85.06 95 SER A C 1
ATOM 687 O O . SER A 1 95 ? -3.008 0.426 5.178 1.00 85.06 95 SER A O 1
ATOM 689 N N . GLU A 1 96 ? -4.720 -0.616 4.149 1.00 79.94 96 GLU A N 1
ATOM 690 C CA . GLU A 1 96 ? -5.820 0.147 4.723 1.00 79.94 96 GLU A CA 1
ATOM 691 C C . GLU A 1 96 ? -6.866 -0.801 5.332 1.00 79.94 96 GLU A C 1
ATOM 693 O O . GLU A 1 96 ? -7.136 -1.889 4.815 1.00 79.94 96 GLU A O 1
ATOM 698 N N . CYS A 1 97 ? -7.488 -0.382 6.440 1.00 75.12 97 CYS A N 1
ATOM 699 C CA . CYS A 1 97 ? -8.620 -1.109 7.035 1.00 75.12 97 CYS A CA 1
ATOM 700 C C . CYS A 1 97 ? -9.878 -1.029 6.158 1.00 75.12 97 CYS A C 1
ATOM 702 O O . CYS A 1 97 ? -10.717 -1.928 6.184 1.00 75.12 97 CYS A O 1
ATOM 704 N N . THR A 1 98 ? -10.003 0.061 5.404 1.00 74.69 98 THR A N 1
ATOM 705 C CA . THR A 1 98 ? -11.093 0.331 4.472 1.00 74.69 98 THR A CA 1
ATOM 706 C C . THR A 1 98 ? -10.503 0.959 3.223 1.00 74.69 98 THR A C 1
ATOM 708 O O . THR A 1 98 ? -9.813 1.973 3.316 1.00 74.69 98 THR A O 1
ATOM 711 N N . CYS A 1 99 ? -10.792 0.383 2.065 1.00 77.12 99 CYS A N 1
ATOM 712 C CA . CYS A 1 99 ? -10.407 0.944 0.784 1.00 77.12 99 CYS A CA 1
ATOM 713 C C . CYS A 1 99 ? -11.668 1.045 -0.072 1.00 77.12 99 CYS A C 1
ATOM 715 O O . CYS A 1 99 ? -12.377 0.060 -0.261 1.00 77.12 99 CYS A O 1
ATOM 717 N N . GLU A 1 100 ? -11.986 2.252 -0.529 1.00 74.31 100 GLU A N 1
ATOM 718 C CA . GLU A 1 100 ? -13.086 2.471 -1.462 1.00 74.31 100 GLU A CA 1
ATOM 719 C C . GLU A 1 100 ? -12.483 2.649 -2.858 1.00 74.31 100 GLU A C 1
ATOM 721 O O . GLU A 1 100 ? -11.770 3.637 -3.077 1.00 74.31 100 GLU A O 1
ATOM 726 N N . PRO A 1 101 ? -12.696 1.695 -3.784 1.00 65.81 101 PRO A N 1
ATOM 727 C CA . PRO A 1 101 ? -12.183 1.836 -5.137 1.00 65.81 101 PRO A CA 1
ATOM 728 C C . PRO A 1 101 ? -12.853 3.056 -5.773 1.00 65.81 101 PRO A C 1
ATOM 730 O O . PRO A 1 101 ? -14.078 3.182 -5.739 1.00 65.81 101 PRO A O 1
ATOM 733 N N . GLN A 1 102 ? -12.065 3.982 -6.324 1.00 63.25 102 GLN A N 1
ATOM 734 C CA . GLN A 1 102 ? -12.634 5.139 -7.026 1.00 63.25 102 GLN A CA 1
ATOM 735 C C . GLN A 1 102 ? -13.213 4.733 -8.389 1.00 63.25 102 GLN A C 1
ATOM 737 O O . GLN A 1 102 ? -14.094 5.420 -8.902 1.00 63.25 102 GLN A O 1
ATOM 742 N N . SER A 1 103 ? -12.760 3.609 -8.951 1.00 60.88 103 SER A N 1
ATOM 743 C CA . SER A 1 103 ? -13.292 3.009 -10.173 1.00 60.88 103 SER A CA 1
ATOM 744 C C . SER A 1 103 ? -12.972 1.505 -10.229 1.00 60.88 103 SER A C 1
ATOM 746 O O . SER A 1 103 ? -12.255 0.978 -9.381 1.00 60.88 103 SER A O 1
ATOM 748 N N . SER A 1 104 ? -13.524 0.802 -11.222 1.00 56.78 104 SER A N 1
ATOM 749 C CA . SER A 1 104 ? -13.224 -0.612 -11.501 1.00 56.78 104 SER A CA 1
ATOM 750 C C . SER A 1 104 ? -12.173 -0.821 -12.602 1.00 56.78 104 SER A C 1
ATOM 752 O O . SER A 1 104 ? -11.945 -1.961 -13.005 1.00 56.78 104 SER A O 1
ATOM 754 N N . ASP A 1 105 ? -11.612 0.254 -13.160 1.00 60.59 105 ASP A N 1
ATOM 755 C CA . ASP A 1 105 ? -10.582 0.214 -14.202 1.00 60.59 105 ASP A CA 1
ATOM 756 C C . ASP A 1 105 ? -9.338 0.922 -13.664 1.00 60.59 105 ASP A C 1
ATOM 758 O O . ASP A 1 105 ? -9.406 2.082 -13.268 1.00 60.59 105 ASP A O 1
ATOM 762 N N . ILE A 1 106 ? -8.190 0.243 -13.684 1.00 58.03 106 ILE A N 1
ATOM 763 C CA . ILE A 1 106 ? -6.900 0.768 -13.209 1.00 58.03 106 ILE A CA 1
ATOM 764 C C . ILE A 1 106 ? -6.515 2.119 -13.846 1.00 58.03 106 ILE A C 1
ATOM 766 O O . ILE A 1 106 ? -5.687 2.851 -13.301 1.00 58.03 106 ILE A O 1
ATOM 770 N N . ASN A 1 107 ? -7.119 2.457 -14.990 1.00 59.34 107 ASN A N 1
ATOM 771 C CA . ASN A 1 107 ? -6.897 3.702 -15.722 1.00 59.34 107 ASN A CA 1
ATOM 772 C C . ASN A 1 107 ? -7.960 4.782 -15.453 1.00 59.34 107 ASN A C 1
ATOM 774 O O . ASN A 1 107 ? -7.756 5.946 -15.810 1.00 59.34 107 ASN A O 1
ATOM 778 N N . ASP A 1 108 ? -9.097 4.427 -14.856 1.00 58.22 108 ASP A N 1
ATOM 779 C CA . ASP A 1 108 ? -10.199 5.346 -14.584 1.00 58.22 108 ASP A CA 1
ATOM 780 C C . ASP A 1 108 ? -9.939 6.051 -13.242 1.00 58.22 108 ASP A C 1
ATOM 782 O O . ASP A 1 108 ? -9.839 5.417 -12.194 1.00 58.22 108 ASP A O 1
ATOM 786 N N . GLY A 1 109 ? -9.714 7.369 -13.296 1.00 63.38 109 GLY A N 1
ATOM 787 C CA . GLY A 1 109 ? -9.073 8.138 -12.215 1.00 63.38 109 GLY A CA 1
ATOM 788 C C . GLY A 1 109 ? -7.626 8.561 -12.506 1.00 63.38 109 GLY A C 1
ATOM 789 O O . GLY A 1 109 ? -6.910 8.993 -11.601 1.00 63.38 109 GLY A O 1
ATOM 790 N N . CYS A 1 110 ? -7.181 8.459 -13.763 1.00 73.31 110 CYS A N 1
ATOM 791 C CA . CYS A 1 110 ? -5.884 8.966 -14.193 1.00 73.31 110 CYS A CA 1
ATOM 792 C C . CYS A 1 110 ? -5.752 10.475 -13.932 1.00 73.31 110 CYS A C 1
ATOM 794 O O . CYS A 1 110 ? -6.460 11.297 -14.518 1.00 73.31 110 CYS A O 1
ATOM 796 N N . THR A 1 111 ? -4.815 10.845 -13.065 1.00 71.25 111 THR A N 1
ATOM 797 C CA . THR A 1 111 ? -4.480 12.237 -12.763 1.00 71.25 111 THR A CA 1
ATOM 798 C C . THR A 1 111 ? -3.052 12.512 -13.188 1.00 71.25 111 THR A C 1
ATOM 800 O O . THR A 1 111 ? -2.132 11.794 -12.810 1.00 71.25 111 THR A O 1
ATOM 803 N N . THR A 1 112 ? -2.829 13.553 -13.983 1.00 68.00 112 THR A N 1
ATOM 804 C CA . THR A 1 112 ? -1.461 13.954 -14.312 1.00 68.00 112 THR A CA 1
ATOM 805 C C . THR A 1 112 ? -0.870 14.719 -13.126 1.00 68.00 112 THR A C 1
ATOM 807 O O . THR A 1 112 ? -1.341 15.804 -12.782 1.00 68.00 112 THR A O 1
ATOM 810 N N . ILE A 1 113 ? 0.165 14.162 -12.501 1.00 65.31 113 ILE A N 1
ATOM 811 C CA . ILE A 1 113 ? 1.021 14.857 -11.541 1.00 65.31 113 ILE A CA 1
ATOM 812 C C . ILE A 1 113 ? 2.283 15.271 -12.302 1.00 65.31 113 ILE A C 1
ATOM 814 O O . ILE A 1 113 ? 3.025 14.431 -12.805 1.00 65.31 113 ILE A O 1
ATOM 818 N N . SER A 1 114 ? 2.513 16.582 -12.426 1.00 69.12 114 SER A N 1
ATOM 819 C CA . SER A 1 114 ? 3.600 17.139 -13.247 1.00 69.12 114 SER A CA 1
ATOM 820 C C . SER A 1 114 ? 3.525 16.662 -14.711 1.00 69.12 114 SER A C 1
ATOM 822 O O . SER A 1 114 ? 2.577 17.006 -15.417 1.00 69.12 114 SER A O 1
ATOM 824 N N . THR A 1 115 ? 4.507 15.885 -15.177 1.00 63.59 115 THR A N 1
ATOM 825 C CA . THR A 1 115 ? 4.586 15.342 -16.540 1.00 63.59 115 THR A CA 1
ATOM 826 C C . THR A 1 115 ? 4.107 13.892 -16.641 1.00 63.59 115 THR A C 1
ATOM 828 O O . THR A 1 115 ? 4.123 13.323 -17.734 1.00 63.59 115 THR A O 1
ATOM 831 N N . ARG A 1 116 ? 3.670 13.298 -15.520 1.00 67.12 116 ARG A N 1
ATOM 832 C CA . ARG A 1 116 ? 3.364 11.871 -15.397 1.00 67.12 116 ARG A CA 1
ATOM 833 C C . ARG A 1 116 ? 1.924 11.610 -15.004 1.00 67.12 116 ARG A C 1
ATOM 835 O O . ARG A 1 116 ? 1.363 12.271 -14.136 1.00 67.12 116 ARG A O 1
ATOM 842 N N . ALA A 1 117 ? 1.342 10.591 -15.607 1.00 62.59 117 ALA A N 1
ATOM 843 C CA . ALA A 1 117 ? 0.068 10.032 -15.222 1.00 62.59 117 ALA A CA 1
ATOM 844 C C . ALA A 1 117 ? 0.249 9.203 -13.942 1.00 62.59 117 ALA A C 1
ATOM 846 O O . ALA A 1 117 ? 1.037 8.257 -13.892 1.00 62.59 117 ALA A O 1
ATOM 847 N N . SER A 1 118 ? -0.476 9.582 -12.896 1.00 64.12 118 SER A N 1
ATOM 848 C CA . SER A 1 118 ? -0.657 8.799 -11.680 1.00 64.12 118 SER A CA 1
ATOM 849 C C . SER A 1 118 ? -2.107 8.330 -11.649 1.00 64.12 118 SER A C 1
ATOM 851 O O . SER A 1 118 ? -3.018 9.166 -11.625 1.00 64.12 118 SER A O 1
ATOM 853 N N . SER A 1 119 ? -2.345 7.019 -11.663 1.00 64.81 119 SER A N 1
ATOM 854 C CA . SER A 1 119 ? -3.680 6.511 -11.360 1.00 64.81 119 SER A CA 1
ATOM 855 C C . SER A 1 119 ? -3.820 6.423 -9.847 1.00 64.81 119 SER A C 1
ATOM 857 O O . SER A 1 119 ? -2.971 5.881 -9.130 1.00 64.81 119 SER A O 1
ATOM 859 N N . VAL A 1 120 ? -4.856 7.083 -9.346 1.00 60.19 120 VAL A N 1
ATOM 860 C CA . VAL A 1 120 ? -5.119 7.196 -7.919 1.00 60.19 120 VAL A CA 1
ATOM 861 C C . VAL A 1 120 ? -6.375 6.386 -7.625 1.00 60.19 120 VAL A C 1
ATOM 863 O O . VAL A 1 120 ? -7.466 6.778 -8.028 1.00 60.19 120 VAL A O 1
ATOM 866 N N . ASN A 1 121 ? -6.185 5.314 -6.847 1.00 61.50 121 ASN A N 1
ATOM 867 C CA . ASN A 1 121 ? -7.186 4.561 -6.079 1.00 61.50 121 ASN A CA 1
ATOM 868 C C . ASN A 1 121 ? -7.890 3.395 -6.780 1.00 61.50 121 ASN A C 1
ATOM 870 O O . ASN A 1 121 ? -9.107 3.416 -6.983 1.00 61.50 121 ASN A O 1
ATOM 874 N N . ASP A 1 122 ? -7.131 2.316 -6.955 1.00 70.88 122 ASP A N 1
ATOM 875 C CA . ASP A 1 122 ? -7.694 0.966 -6.948 1.00 70.88 122 ASP A CA 1
ATOM 876 C C . ASP A 1 122 ? -7.428 0.288 -5.587 1.00 70.88 122 ASP A C 1
ATOM 878 O O . ASP A 1 122 ? -6.503 0.661 -4.853 1.00 70.88 122 ASP A O 1
ATOM 882 N N . CYS A 1 123 ? -8.265 -0.684 -5.239 1.00 82.44 123 CYS A N 1
ATOM 883 C CA . CYS A 1 123 ? -8.219 -1.441 -3.998 1.00 82.44 123 CYS A CA 1
ATOM 884 C C . CYS A 1 123 ? -8.039 -2.924 -4.316 1.00 82.44 123 CYS A C 1
ATOM 886 O O . CYS A 1 123 ? -8.928 -3.549 -4.890 1.00 82.44 123 CYS A O 1
ATOM 888 N N . THR A 1 124 ? -6.930 -3.527 -3.889 1.00 86.31 124 THR A N 1
ATOM 889 C CA . THR A 1 124 ? -6.676 -4.959 -4.116 1.00 86.31 124 THR A CA 1
ATOM 890 C C . THR A 1 124 ? -6.509 -5.730 -2.813 1.00 86.31 124 THR A C 1
ATOM 892 O O . THR A 1 124 ? -5.982 -5.220 -1.829 1.00 86.31 124 THR A O 1
ATOM 895 N N . GLY A 1 125 ? -6.949 -6.988 -2.798 1.00 87.12 125 GLY A N 1
ATOM 896 C CA . GLY A 1 125 ? -6.612 -7.929 -1.725 1.00 87.12 125 GLY A CA 1
ATOM 897 C C . GLY A 1 125 ? -5.229 -8.567 -1.898 1.00 87.12 125 GLY A C 1
ATOM 898 O O . GLY A 1 125 ? -4.661 -9.058 -0.928 1.00 87.12 125 GLY A O 1
ATOM 899 N N . ASP A 1 126 ? -4.681 -8.538 -3.115 1.00 89.38 126 ASP A N 1
ATOM 900 C CA . ASP A 1 126 ? -3.421 -9.185 -3.475 1.00 89.38 126 ASP A CA 1
ATOM 901 C C . ASP A 1 126 ? -2.571 -8.230 -4.324 1.00 89.38 126 ASP A C 1
ATOM 903 O O . ASP A 1 126 ? -2.910 -7.895 -5.466 1.00 89.38 126 ASP A O 1
ATOM 907 N 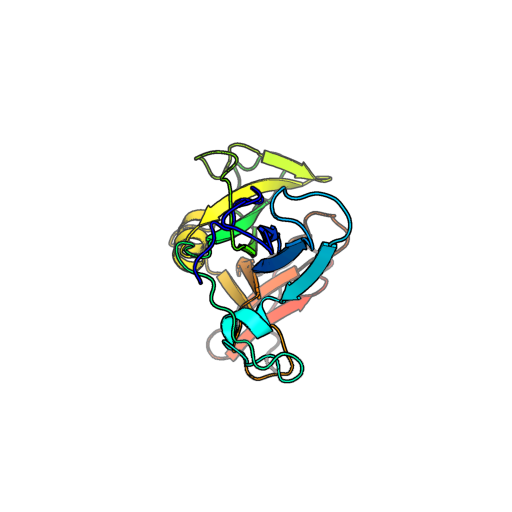N . TYR A 1 127 ? -1.473 -7.748 -3.740 1.00 90.62 127 TYR A N 1
ATOM 908 C CA . TYR A 1 127 ? -0.570 -6.825 -4.418 1.00 90.62 127 TYR A CA 1
ATOM 909 C C . TYR A 1 127 ? 0.284 -7.528 -5.487 1.00 90.62 127 TYR A C 1
ATOM 911 O O . TYR A 1 127 ? 0.714 -6.871 -6.434 1.00 90.62 127 TYR A O 1
ATOM 919 N N . LEU A 1 128 ? 0.529 -8.842 -5.387 1.00 91.62 128 LEU A N 1
ATOM 920 C CA . LEU A 1 128 ? 1.320 -9.595 -6.367 1.00 91.62 128 LEU A CA 1
ATOM 921 C C . LEU A 1 128 ? 0.522 -9.815 -7.647 1.00 91.62 128 LEU A C 1
ATOM 923 O O . LEU A 1 128 ? 1.032 -9.550 -8.737 1.00 91.62 128 LEU A O 1
ATOM 927 N N . ASP A 1 129 ? -0.728 -10.257 -7.517 1.00 90.62 129 ASP A N 1
ATOM 928 C CA . ASP A 1 129 ? -1.618 -10.445 -8.663 1.00 90.62 129 ASP A CA 1
ATOM 929 C C . ASP A 1 129 ? -1.913 -9.109 -9.358 1.00 90.62 129 ASP A C 1
ATOM 931 O O . ASP A 1 129 ? -1.858 -9.033 -10.590 1.00 90.62 129 ASP A O 1
ATOM 935 N N . PHE A 1 130 ? -2.126 -8.038 -8.583 1.00 89.69 130 PHE A N 1
ATOM 936 C CA . PHE A 1 130 ? -2.274 -6.688 -9.130 1.00 89.69 130 PHE A CA 1
ATOM 937 C C . PHE A 1 130 ? -1.012 -6.238 -9.876 1.00 89.69 130 PHE A C 1
ATOM 939 O O . PHE A 1 130 ? -1.096 -5.750 -11.001 1.00 89.69 130 PHE A O 1
ATOM 946 N N . SER A 1 131 ? 0.169 -6.445 -9.284 1.00 91.00 131 SER A N 1
ATOM 947 C CA . SER A 1 131 ? 1.442 -6.078 -9.916 1.00 91.00 131 SER A CA 1
ATOM 948 C C . SER A 1 131 ? 1.650 -6.816 -11.235 1.00 91.00 131 SER A C 1
ATOM 950 O O . SER A 1 131 ? 1.989 -6.191 -12.238 1.00 91.00 131 SER A O 1
ATOM 952 N N . ARG A 1 132 ? 1.377 -8.126 -11.279 1.00 90.25 132 ARG A N 1
ATOM 953 C CA . ARG A 1 132 ? 1.478 -8.918 -12.514 1.00 90.25 132 ARG A CA 1
ATOM 954 C C . ARG A 1 132 ? 0.565 -8.375 -13.616 1.00 90.25 132 ARG A C 1
ATOM 956 O O . ARG A 1 132 ? 0.970 -8.352 -14.775 1.00 90.25 132 ARG A O 1
ATOM 963 N N . ALA A 1 133 ? -0.643 -7.932 -13.269 1.00 88.25 133 ALA A N 1
ATOM 964 C CA . ALA A 1 133 ? -1.568 -7.335 -14.228 1.00 88.25 133 ALA A CA 1
ATOM 965 C C . ALA A 1 133 ? -1.095 -5.954 -14.716 1.00 88.25 133 ALA A C 1
ATOM 967 O O . ALA A 1 133 ? -1.128 -5.693 -15.916 1.00 88.25 133 ALA A O 1
ATOM 968 N N . ALA A 1 134 ? -0.620 -5.098 -13.807 1.00 87.50 134 ALA A N 1
ATOM 969 C CA . ALA A 1 134 ? -0.211 -3.728 -14.116 1.00 87.50 134 ALA A CA 1
ATOM 970 C C . ALA A 1 134 ? 1.085 -3.643 -14.945 1.00 87.50 134 ALA A C 1
ATOM 972 O O . ALA A 1 134 ? 1.199 -2.795 -15.829 1.00 87.50 134 ALA A O 1
ATOM 973 N N . PHE A 1 135 ? 2.057 -4.522 -14.678 1.00 88.00 135 PHE A N 1
ATOM 974 C CA . PHE A 1 135 ? 3.306 -4.601 -15.446 1.00 88.00 135 PHE A CA 1
ATOM 975 C C . PHE A 1 135 ? 3.184 -5.507 -16.688 1.00 88.00 135 PHE A C 1
ATOM 977 O O . PHE A 1 135 ? 3.897 -5.313 -17.672 1.00 88.00 135 PHE A O 1
ATOM 984 N N . GLY A 1 136 ? 2.263 -6.476 -16.670 1.00 86.06 136 GLY A N 1
ATOM 985 C CA . GLY A 1 136 ? 2.092 -7.493 -17.709 1.00 86.06 136 GLY A CA 1
ATOM 986 C C . GLY A 1 136 ? 2.960 -8.741 -17.489 1.00 86.06 136 GLY A C 1
ATOM 987 O O . GLY A 1 136 ? 3.989 -8.708 -16.818 1.00 86.06 136 GLY A O 1
ATOM 988 N N . GLU A 1 137 ? 2.565 -9.873 -18.089 1.00 81.69 137 GLU A N 1
ATOM 989 C CA . GLU A 1 137 ? 3.150 -11.200 -17.794 1.00 81.69 137 GLU A CA 1
ATOM 990 C C . GLU A 1 137 ? 4.646 -11.353 -18.119 1.00 81.69 137 GLU A C 1
ATOM 992 O O . GLU A 1 137 ? 5.303 -12.235 -17.571 1.00 81.69 137 GLU A O 1
ATOM 997 N N . ASN A 1 138 ? 5.191 -10.515 -19.004 1.00 83.56 138 ASN A N 1
ATOM 998 C CA . ASN A 1 138 ? 6.571 -10.629 -19.492 1.00 83.56 138 ASN A CA 1
ATOM 999 C C . ASN A 1 138 ? 7.471 -9.471 -19.047 1.00 83.56 138 ASN A C 1
ATOM 1001 O O . ASN A 1 138 ? 8.573 -9.323 -19.577 1.00 83.56 138 ASN A O 1
ATOM 1005 N N . TYR A 1 139 ? 7.010 -8.640 -18.112 1.00 87.44 139 TYR A N 1
ATOM 1006 C CA . TYR A 1 139 ? 7.775 -7.497 -17.637 1.00 87.44 139 TYR A CA 1
ATOM 1007 C C . TYR A 1 139 ? 8.347 -7.780 -16.244 1.00 87.44 139 TYR A C 1
ATOM 1009 O O . TYR A 1 139 ? 7.579 -7.978 -15.301 1.00 87.44 139 TYR A O 1
ATOM 1017 N N . PRO A 1 140 ? 9.679 -7.843 -16.081 1.00 90.12 140 PRO A N 1
ATOM 1018 C CA . PRO A 1 140 ? 10.276 -8.083 -14.778 1.00 90.12 140 PRO A CA 1
ATOM 1019 C C . PRO A 1 140 ? 10.050 -6.890 -13.844 1.00 90.12 140 PRO A C 1
ATOM 1021 O O . PRO A 1 140 ? 10.164 -5.732 -14.247 1.00 90.12 140 PRO A O 1
ATOM 1024 N N . TYR A 1 141 ? 9.794 -7.178 -12.572 1.00 91.75 141 TYR A N 1
ATOM 1025 C CA . TYR A 1 141 ? 9.658 -6.174 -11.523 1.00 91.75 141 TYR A CA 1
ATOM 1026 C C . TYR A 1 141 ? 10.251 -6.672 -10.204 1.00 91.75 141 TYR A C 1
ATOM 1028 O O . TYR A 1 141 ? 10.392 -7.876 -9.976 1.00 91.75 141 TYR A O 1
ATOM 1036 N N . VAL A 1 142 ? 10.607 -5.733 -9.330 1.00 91.62 142 VAL A N 1
ATOM 1037 C CA . VAL A 1 142 ? 11.106 -5.999 -7.976 1.00 91.62 142 VAL A CA 1
ATOM 1038 C C . VAL A 1 142 ? 10.096 -5.485 -6.965 1.00 91.62 142 VAL A C 1
ATOM 1040 O O . VAL A 1 142 ? 9.652 -4.344 -7.057 1.00 91.62 142 VAL A O 1
ATOM 1043 N N . VAL A 1 143 ? 9.759 -6.333 -5.996 1.00 93.75 143 VAL A N 1
ATOM 1044 C CA . VAL A 1 143 ? 8.872 -6.010 -4.878 1.00 93.75 143 VAL A CA 1
ATOM 1045 C C . VAL A 1 143 ? 9.725 -5.648 -3.667 1.00 93.75 143 VAL A C 1
ATOM 1047 O O . VAL A 1 143 ? 10.598 -6.418 -3.268 1.00 93.75 143 VAL A O 1
ATOM 1050 N N . VAL A 1 144 ? 9.466 -4.480 -3.091 1.00 92.50 144 VAL A N 1
ATOM 1051 C CA . VAL A 1 144 ? 10.066 -4.000 -1.848 1.00 92.50 144 VAL A CA 1
ATOM 1052 C C . VAL A 1 144 ? 8.958 -3.887 -0.815 1.00 92.50 144 VAL A C 1
ATOM 1054 O O . VAL A 1 144 ? 7.987 -3.164 -1.014 1.00 92.50 144 VAL A O 1
ATOM 1057 N N . GLU A 1 145 ? 9.104 -4.618 0.278 1.00 92.94 145 GLU A N 1
ATOM 1058 C CA . GLU A 1 145 ? 8.158 -4.637 1.386 1.00 92.94 145 GLU A CA 1
ATOM 1059 C C . GLU A 1 145 ? 8.724 -3.854 2.569 1.00 92.94 145 GLU A C 1
ATOM 1061 O O . GLU A 1 145 ? 9.833 -4.125 3.032 1.00 92.94 145 GLU A O 1
ATOM 1066 N N . GLU A 1 146 ? 7.951 -2.899 3.072 1.00 90.19 146 GLU A N 1
ATOM 1067 C CA . GLU A 1 146 ? 8.272 -2.109 4.254 1.00 90.19 146 GLU A CA 1
ATOM 1068 C C . GLU A 1 146 ? 7.314 -2.493 5.382 1.00 90.19 146 GLU A C 1
ATOM 1070 O O . GLU A 1 146 ? 6.087 -2.455 5.239 1.00 90.19 146 GLU A O 1
ATOM 1075 N N . TYR A 1 147 ? 7.895 -2.889 6.510 1.00 88.19 147 TYR A N 1
ATOM 1076 C CA . TYR A 1 147 ? 7.179 -3.360 7.687 1.00 88.19 147 TYR A CA 1
ATOM 1077 C C . TYR A 1 147 ? 7.259 -2.322 8.806 1.00 88.19 147 TYR A C 1
ATOM 1079 O O . TYR A 1 147 ? 8.281 -1.654 8.965 1.00 88.19 147 TYR A O 1
ATOM 1087 N N . ILE A 1 148 ? 6.206 -2.225 9.616 1.00 83.06 148 ILE A N 1
ATOM 1088 C CA . ILE A 1 148 ? 6.204 -1.372 10.806 1.00 83.06 148 ILE A CA 1
ATOM 1089 C C . ILE A 1 148 ? 7.048 -2.020 11.901 1.00 83.06 148 ILE A C 1
ATOM 1091 O O . ILE A 1 148 ? 6.913 -3.212 12.176 1.00 83.06 148 ILE A O 1
ATOM 1095 N N . GLY A 1 149 ? 7.835 -1.198 12.592 1.00 71.62 149 GLY A N 1
ATOM 1096 C CA . GLY A 1 149 ? 8.595 -1.595 13.772 1.00 71.62 149 GLY A CA 1
ATOM 1097 C C . GLY A 1 149 ? 10.062 -1.891 13.478 1.00 71.62 149 GLY A C 1
ATOM 1098 O O . GLY A 1 149 ? 10.524 -1.892 12.338 1.00 71.62 149 GLY A O 1
ATOM 1099 N N . GLU A 1 150 ? 10.829 -2.110 14.542 1.00 63.56 150 GLU A N 1
ATOM 1100 C CA . GLU A 1 150 ? 12.274 -2.310 14.444 1.00 63.56 150 GLU A CA 1
ATOM 1101 C C . GLU A 1 150 ? 12.615 -3.785 14.171 1.00 63.56 150 GLU A C 1
ATOM 1103 O O . GLU A 1 150 ? 13.015 -4.533 15.059 1.00 63.56 150 GLU A O 1
ATOM 1108 N N . GLY A 1 151 ? 12.481 -4.194 12.905 1.00 62.81 151 GLY A N 1
ATOM 1109 C CA . GLY A 1 151 ? 13.249 -5.311 12.338 1.00 62.81 151 GLY A CA 1
ATOM 1110 C C . GLY A 1 151 ? 12.697 -6.728 12.511 1.00 62.81 151 GLY A C 1
ATOM 1111 O O . GLY A 1 151 ? 13.412 -7.678 12.195 1.00 62.81 151 GLY A O 1
ATOM 1112 N N . ASP A 1 152 ? 11.459 -6.905 12.975 1.00 72.62 152 ASP A N 1
ATOM 1113 C CA . ASP A 1 152 ? 10.829 -8.232 13.065 1.00 72.62 152 ASP A CA 1
ATOM 1114 C C . ASP A 1 152 ? 10.009 -8.623 11.820 1.00 72.62 152 ASP A C 1
ATOM 1116 O O . ASP A 1 152 ? 9.597 -9.777 11.697 1.00 72.62 152 ASP A O 1
ATOM 1120 N N . CYS A 1 153 ? 9.815 -7.683 10.886 1.00 82.88 153 CYS A N 1
ATOM 1121 C CA . CYS A 1 153 ? 9.041 -7.852 9.655 1.00 82.88 153 CYS A CA 1
ATOM 1122 C C . CYS A 1 153 ? 7.667 -8.502 9.896 1.00 82.88 153 CYS A C 1
ATOM 1124 O O . CYS A 1 153 ? 7.251 -9.405 9.171 1.00 82.88 153 CYS A O 1
ATOM 1126 N N . THR A 1 154 ? 6.967 -8.073 10.951 1.00 80.38 154 THR A N 1
ATOM 1127 C CA . THR A 1 154 ? 5.705 -8.709 11.366 1.00 80.38 154 THR A CA 1
ATOM 1128 C C . THR A 1 154 ? 4.460 -8.059 10.777 1.00 80.38 154 THR A C 1
ATOM 1130 O O . THR A 1 154 ? 3.490 -8.756 10.475 1.00 80.38 154 THR A O 1
ATOM 1133 N N . VAL A 1 155 ? 4.464 -6.734 10.609 1.00 83.25 155 VAL A N 1
ATOM 1134 C CA . VAL A 1 155 ? 3.299 -5.970 10.144 1.00 83.25 155 VAL A CA 1
ATOM 1135 C C . VAL A 1 155 ? 3.651 -5.229 8.865 1.00 83.25 155 VAL A C 1
ATOM 1137 O O . VAL A 1 155 ? 4.298 -4.189 8.912 1.00 83.25 155 VAL A O 1
ATOM 1140 N N . LEU A 1 156 ? 3.231 -5.766 7.721 1.00 86.50 156 LEU A N 1
ATOM 1141 C CA . LEU A 1 156 ? 3.476 -5.148 6.419 1.00 86.50 156 LEU A CA 1
ATOM 1142 C C . LEU A 1 156 ? 2.663 -3.850 6.276 1.00 86.50 156 LEU A C 1
ATOM 1144 O O . LEU A 1 156 ? 1.449 -3.836 6.505 1.00 86.50 156 LEU A O 1
ATOM 1148 N N . GLU A 1 157 ? 3.326 -2.754 5.907 1.00 86.19 157 GLU A N 1
ATOM 1149 C CA . GLU A 1 157 ? 2.713 -1.423 5.833 1.00 86.19 157 GLU A CA 1
ATOM 1150 C C . GLU A 1 157 ? 2.604 -0.903 4.413 1.00 86.19 157 GLU A C 1
ATOM 1152 O O . GLU A 1 157 ? 1.509 -0.523 3.974 1.00 86.19 157 GLU A O 1
ATOM 1157 N N . VAL A 1 158 ? 3.742 -0.903 3.726 1.00 90.50 158 VAL A N 1
ATOM 1158 C CA . VAL A 1 158 ? 3.892 -0.385 2.376 1.00 90.50 158 VAL A CA 1
ATOM 1159 C C . VAL A 1 158 ? 4.543 -1.459 1.526 1.00 90.50 158 VAL A C 1
ATOM 1161 O O . VAL A 1 158 ? 5.513 -2.094 1.933 1.00 90.50 158 VAL A O 1
ATOM 1164 N N . VAL A 1 159 ? 4.020 -1.651 0.322 1.00 93.50 159 VAL A N 1
ATOM 1165 C CA . VAL A 1 159 ? 4.719 -2.401 -0.718 1.00 93.50 159 VAL A CA 1
ATOM 1166 C C . VAL A 1 159 ? 5.001 -1.443 -1.854 1.00 93.50 159 VAL A C 1
ATOM 1168 O O . VAL A 1 159 ? 4.091 -0.798 -2.368 1.00 93.50 159 VAL A O 1
ATOM 1171 N N . THR A 1 160 ? 6.255 -1.347 -2.268 1.00 93.31 160 THR A N 1
ATOM 1172 C CA . THR A 1 160 ? 6.631 -0.609 -3.468 1.00 93.31 160 THR A CA 1
ATOM 1173 C C . THR A 1 160 ? 7.142 -1.583 -4.509 1.00 93.31 160 THR A C 1
ATOM 1175 O O . THR A 1 160 ? 8.036 -2.382 -4.243 1.00 93.31 160 THR A O 1
ATOM 1178 N N . VAL A 1 161 ? 6.580 -1.519 -5.710 1.00 93.50 161 VAL A N 1
ATOM 1179 C CA . VAL A 1 161 ? 6.979 -2.377 -6.823 1.00 93.50 161 VAL A CA 1
ATOM 1180 C C . VAL A 1 161 ? 7.577 -1.517 -7.918 1.00 93.50 161 VAL A C 1
ATOM 1182 O O . VAL A 1 161 ? 6.969 -0.534 -8.336 1.00 93.50 161 VAL A O 1
ATOM 1185 N N . TYR A 1 162 ? 8.772 -1.882 -8.366 1.00 92.12 162 TYR A N 1
ATOM 1186 C CA . TYR A 1 162 ? 9.534 -1.152 -9.373 1.00 92.12 162 TYR A CA 1
ATOM 1187 C C . TYR A 1 162 ? 9.693 -1.998 -10.631 1.00 92.12 162 TYR A C 1
ATOM 1189 O O . TYR A 1 162 ? 10.086 -3.164 -10.539 1.00 92.12 162 TYR A O 1
ATOM 1197 N N . GLY A 1 163 ? 9.449 -1.402 -11.798 1.00 91.88 163 GLY A N 1
ATOM 1198 C CA . GLY A 1 163 ? 9.828 -2.000 -13.076 1.00 91.88 163 GLY A CA 1
ATOM 1199 C C . GLY A 1 163 ? 11.339 -2.235 -13.131 1.00 91.88 163 GLY A C 1
ATOM 1200 O O . GLY A 1 163 ? 12.115 -1.369 -12.729 1.00 91.88 163 GLY A O 1
ATOM 1201 N N . ALA A 1 164 ? 11.749 -3.422 -13.584 1.00 90.50 164 ALA A N 1
ATOM 1202 C CA . ALA A 1 164 ? 13.146 -3.857 -13.605 1.00 90.50 164 ALA A CA 1
ATOM 1203 C C . ALA A 1 164 ? 13.681 -4.040 -15.034 1.00 90.50 164 ALA A C 1
ATOM 1205 O O . ALA A 1 164 ? 14.253 -5.075 -15.383 1.00 90.50 164 ALA A O 1
ATOM 1206 N N . ASP A 1 165 ? 13.470 -3.023 -15.864 1.00 88.62 165 ASP A N 1
ATOM 1207 C CA . ASP A 1 165 ? 13.892 -2.941 -17.269 1.00 88.62 165 ASP A CA 1
ATOM 1208 C C . ASP A 1 165 ? 15.297 -2.334 -17.459 1.00 88.62 165 ASP A C 1
ATOM 1210 O O . ASP A 1 165 ? 15.811 -2.270 -18.578 1.00 88.62 165 ASP A O 1
ATOM 1214 N N . GLY A 1 166 ? 15.925 -1.896 -16.366 1.00 85.44 166 GLY A N 1
ATOM 1215 C CA . GLY A 1 166 ? 17.205 -1.200 -16.350 1.00 85.44 166 GLY A CA 1
ATOM 1216 C C . GLY A 1 166 ? 17.155 0.244 -16.846 1.00 85.44 166 GLY A C 1
ATOM 1217 O O . GLY A 1 166 ? 18.206 0.882 -16.887 1.00 85.44 166 GLY A O 1
ATOM 1218 N N . LEU A 1 167 ? 15.991 0.787 -17.207 1.00 86.94 167 LEU A N 1
ATOM 1219 C CA . LEU A 1 167 ? 15.833 2.181 -17.613 1.00 86.94 167 LEU A CA 1
ATOM 1220 C C . LEU A 1 167 ? 15.757 3.099 -16.388 1.00 86.94 167 LEU A C 1
ATOM 1222 O O . LEU A 1 167 ? 15.565 2.659 -15.253 1.00 86.94 167 LEU A O 1
ATOM 1226 N N . CYS A 1 168 ? 15.991 4.391 -16.612 1.00 86.50 168 CYS A N 1
ATOM 1227 C CA . CYS A 1 168 ? 15.863 5.413 -15.580 1.00 86.50 168 CYS A CA 1
ATOM 1228 C C . CYS A 1 168 ? 14.460 6.020 -15.638 1.00 86.50 168 CYS A C 1
ATOM 1230 O O . CYS A 1 168 ? 14.103 6.655 -16.632 1.00 86.50 168 CYS A O 1
ATOM 1232 N N . HIS A 1 169 ? 13.703 5.852 -14.562 1.00 85.50 169 HIS A N 1
ATOM 1233 C CA . HIS A 1 169 ? 12.359 6.389 -14.391 1.00 85.50 169 HIS A CA 1
ATOM 1234 C C . HIS A 1 169 ? 12.375 7.505 -13.352 1.00 85.50 169 HIS A C 1
ATOM 1236 O O . HIS A 1 169 ? 13.029 7.376 -12.318 1.00 85.50 169 HIS A O 1
ATOM 1242 N N . ASN A 1 170 ? 11.638 8.592 -13.581 1.00 79.44 170 ASN A N 1
ATOM 1243 C CA . ASN A 1 170 ? 11.457 9.604 -12.537 1.00 79.44 170 ASN A CA 1
ATOM 1244 C C . ASN A 1 170 ? 10.345 9.185 -11.567 1.00 79.44 170 ASN A C 1
ATOM 1246 O O . ASN A 1 170 ? 9.435 8.429 -11.914 1.00 79.44 170 ASN A O 1
ATOM 1250 N N . SER A 1 171 ? 10.403 9.704 -10.345 1.00 75.12 171 SER A N 1
ATOM 1251 C CA . SER A 1 171 ? 9.280 9.672 -9.413 1.00 75.12 171 SER A CA 1
ATOM 1252 C C . SER A 1 171 ? 8.106 10.504 -9.936 1.00 75.12 171 SER A C 1
ATOM 1254 O O . SER A 1 171 ? 8.251 11.345 -10.819 1.00 75.12 171 SER A O 1
ATOM 1256 N N . SER A 1 172 ? 6.922 10.286 -9.364 1.00 71.75 172 SER A N 1
ATOM 1257 C CA . SER A 1 172 ? 5.687 10.992 -9.733 1.00 71.75 172 SER A CA 1
ATOM 1258 C C . SER A 1 172 ? 5.755 12.516 -9.563 1.00 71.75 172 SER A C 1
ATOM 1260 O O . SER A 1 172 ? 4.981 13.229 -10.188 1.00 71.75 172 SER A O 1
ATOM 1262 N N . ASP A 1 173 ? 6.654 13.021 -8.716 1.00 71.06 173 ASP A N 1
ATOM 1263 C CA . ASP A 1 173 ? 6.890 14.451 -8.487 1.00 71.06 173 ASP A CA 1
ATOM 1264 C C . ASP A 1 173 ? 8.044 15.029 -9.330 1.00 71.06 173 ASP A C 1
ATOM 1266 O O . ASP A 1 173 ? 8.351 16.212 -9.204 1.00 71.06 173 ASP A O 1
ATOM 1270 N N . ASP A 1 174 ? 8.679 14.217 -10.184 1.00 70.12 174 ASP A N 1
ATOM 1271 C CA . ASP A 1 174 ? 9.873 14.557 -10.972 1.00 70.12 174 ASP A CA 1
ATOM 1272 C C . ASP A 1 174 ? 11.074 15.066 -10.129 1.00 70.12 174 ASP A C 1
ATOM 1274 O O . ASP A 1 174 ? 12.023 15.637 -10.673 1.00 70.12 174 ASP A O 1
ATOM 1278 N N . LEU A 1 175 ? 11.074 14.851 -8.803 1.00 74.50 175 LEU A N 1
ATOM 1279 C CA . LEU A 1 175 ? 12.150 15.287 -7.895 1.00 74.50 175 LEU A CA 1
ATOM 1280 C C . LEU A 1 175 ? 13.215 14.212 -7.648 1.00 74.50 175 LEU A C 1
ATOM 1282 O O . LEU A 1 175 ? 14.327 14.526 -7.217 1.00 74.50 175 LEU A O 1
ATOM 1286 N N . ALA A 1 176 ? 12.887 12.952 -7.911 1.00 80.31 176 ALA A N 1
ATOM 1287 C CA . ALA A 1 176 ? 13.776 11.813 -7.774 1.00 80.31 176 ALA A CA 1
ATOM 1288 C C . ALA A 1 176 ? 13.708 10.925 -9.020 1.00 80.31 176 ALA A C 1
ATOM 1290 O O . ALA A 1 176 ? 12.829 11.055 -9.871 1.00 80.31 176 ALA A O 1
ATOM 1291 N N . SER A 1 177 ? 14.647 9.993 -9.124 1.00 83.50 177 SER A N 1
ATOM 1292 C CA . SER A 1 177 ? 14.645 8.974 -10.166 1.00 83.50 177 SER A CA 1
ATOM 1293 C C . SER A 1 177 ? 15.144 7.644 -9.625 1.00 83.50 177 SER A C 1
ATOM 1295 O O . SER A 1 177 ? 15.829 7.588 -8.598 1.00 83.50 177 SER A O 1
ATOM 1297 N N . PHE A 1 178 ? 14.766 6.566 -10.297 1.00 86.75 178 PHE A N 1
ATOM 1298 C CA . PHE A 1 178 ? 15.157 5.212 -9.958 1.00 86.75 178 PHE A CA 1
ATOM 1299 C C . PHE A 1 178 ? 15.464 4.408 -11.218 1.00 86.75 178 PHE A C 1
ATOM 1301 O O . PHE A 1 178 ? 14.912 4.655 -12.288 1.00 86.75 178 PHE A O 1
ATOM 1308 N N . SER A 1 179 ? 16.338 3.422 -11.073 1.00 88.62 179 SER A N 1
ATOM 1309 C CA . SER A 1 179 ? 16.558 2.388 -12.075 1.00 88.62 179 SER A CA 1
ATOM 1310 C C . SER A 1 179 ? 16.792 1.060 -11.376 1.00 88.62 179 SER A C 1
ATOM 1312 O O . SER A 1 179 ? 17.518 0.998 -10.378 1.00 88.62 179 SER A O 1
ATOM 1314 N N . VAL A 1 180 ? 16.166 0.004 -11.889 1.00 88.44 180 VAL A N 1
ATOM 1315 C CA . VAL A 1 180 ? 16.304 -1.347 -11.347 1.00 88.44 180 VAL A CA 1
ATOM 1316 C C . VAL A 1 180 ? 16.738 -2.282 -12.459 1.00 88.44 180 VAL A C 1
ATOM 1318 O O . VAL A 1 180 ? 16.054 -2.418 -13.468 1.00 88.44 180 VAL A O 1
ATOM 1321 N N . THR A 1 181 ? 17.864 -2.958 -12.251 1.00 86.75 181 THR A N 1
ATOM 1322 C CA . THR A 1 181 ? 18.387 -3.953 -13.188 1.00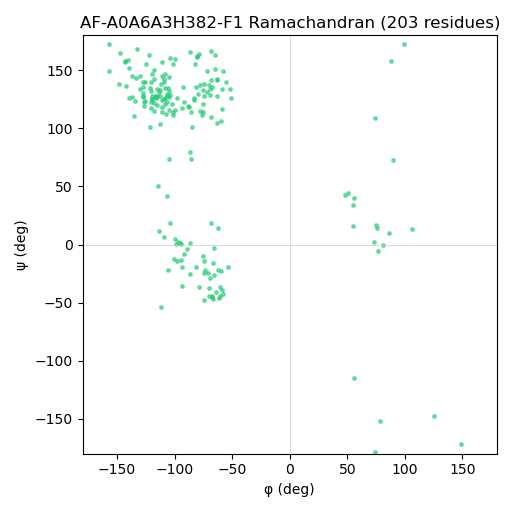 86.75 181 THR A CA 1
ATOM 1323 C C . THR A 1 181 ? 18.485 -5.303 -12.495 1.00 86.75 181 THR A C 1
ATOM 1325 O O . THR A 1 181 ? 19.121 -5.439 -11.445 1.00 86.75 181 THR A O 1
ATOM 1328 N N . LEU A 1 182 ? 17.902 -6.333 -13.109 1.00 82.56 182 LEU A N 1
ATOM 1329 C CA . LEU A 1 182 ? 18.145 -7.719 -12.715 1.00 82.56 182 LEU A CA 1
ATOM 1330 C C . LEU A 1 182 ? 19.527 -8.155 -13.216 1.00 82.56 182 LEU A C 1
ATOM 1332 O O . LEU A 1 182 ? 19.758 -8.279 -14.417 1.00 82.56 182 LEU A O 1
ATOM 1336 N N . CYS A 1 183 ? 20.449 -8.416 -12.295 1.00 75.94 183 CYS A N 1
ATOM 1337 C CA . CYS A 1 183 ? 21.811 -8.839 -12.600 1.00 75.94 183 CYS A CA 1
ATOM 1338 C C . CYS A 1 183 ? 21.951 -10.335 -12.321 1.00 75.94 183 CYS A C 1
ATOM 1340 O O . CYS A 1 183 ? 22.538 -10.726 -11.322 1.00 75.94 183 CYS A O 1
ATOM 1342 N N . LEU A 1 184 ? 21.392 -11.200 -13.169 1.00 70.50 184 LEU A N 1
ATOM 1343 C CA . LEU A 1 184 ? 21.486 -12.652 -12.970 1.00 70.50 184 LEU A CA 1
ATOM 1344 C C . LEU A 1 184 ? 22.867 -13.196 -13.394 1.00 70.50 184 LEU A C 1
ATOM 1346 O O . LEU A 1 184 ? 23.360 -12.807 -14.454 1.00 70.50 184 LEU A O 1
ATOM 1350 N N . PRO A 1 185 ? 23.492 -14.116 -12.624 1.00 64.75 185 PRO A N 1
ATOM 1351 C CA . PRO A 1 185 ? 23.036 -14.718 -11.357 1.00 64.75 185 PRO A CA 1
ATOM 1352 C C . PRO A 1 185 ? 23.400 -13.904 -10.093 1.00 64.75 185 PRO A C 1
ATOM 1354 O O . PRO A 1 185 ? 23.135 -14.345 -8.981 1.00 64.75 185 PRO A O 1
ATOM 1357 N N . SER A 1 186 ? 24.045 -12.752 -10.258 1.00 66.44 186 SER A N 1
ATOM 1358 C CA . SER A 1 186 ? 24.710 -11.937 -9.232 1.00 66.44 186 SER A CA 1
ATOM 1359 C C . SER A 1 186 ? 23.803 -11.121 -8.292 1.00 66.44 186 SER A C 1
ATOM 1361 O O . SER A 1 186 ? 24.312 -10.588 -7.310 1.00 66.44 186 SER A O 1
ATOM 1363 N N . GLY A 1 187 ? 22.495 -11.008 -8.549 1.00 73.81 187 GLY A N 1
ATOM 1364 C CA . GLY A 1 187 ? 21.529 -10.317 -7.685 1.00 73.81 187 GLY A CA 1
ATOM 1365 C C . GLY A 1 187 ? 20.711 -9.235 -8.398 1.00 73.81 187 GLY A C 1
ATOM 1366 O O . GLY A 1 187 ? 20.380 -9.356 -9.576 1.00 73.81 187 GLY A O 1
ATOM 1367 N N . ILE A 1 188 ? 20.359 -8.178 -7.666 1.00 72.69 188 ILE A N 1
ATOM 1368 C CA . ILE A 1 188 ? 19.585 -7.023 -8.146 1.00 72.69 188 ILE A CA 1
ATOM 1369 C C . ILE A 1 188 ? 20.450 -5.778 -7.950 1.00 72.69 188 ILE A C 1
ATOM 1371 O O . ILE A 1 188 ? 21.012 -5.591 -6.872 1.00 72.69 188 ILE A O 1
ATOM 1375 N N . ASN A 1 189 ? 20.558 -4.932 -8.974 1.00 77.25 189 ASN A N 1
ATOM 1376 C CA . ASN A 1 189 ? 21.158 -3.608 -8.844 1.00 77.25 189 ASN A CA 1
ATOM 1377 C C . ASN A 1 189 ? 20.043 -2.562 -8.783 1.00 77.25 189 ASN A C 1
ATOM 1379 O O . ASN A 1 189 ? 19.229 -2.465 -9.702 1.00 77.25 189 ASN A O 1
ATOM 1383 N N . PHE A 1 190 ? 20.009 -1.809 -7.688 1.00 79.56 190 PHE A N 1
ATOM 1384 C CA . PHE A 1 190 ? 19.019 -0.774 -7.437 1.00 79.56 190 PHE A CA 1
ATOM 1385 C C . PHE A 1 190 ? 19.726 0.576 -7.332 1.00 79.56 190 PHE A C 1
ATOM 1387 O O . PHE A 1 190 ? 20.523 0.801 -6.420 1.00 79.56 190 PHE A O 1
ATO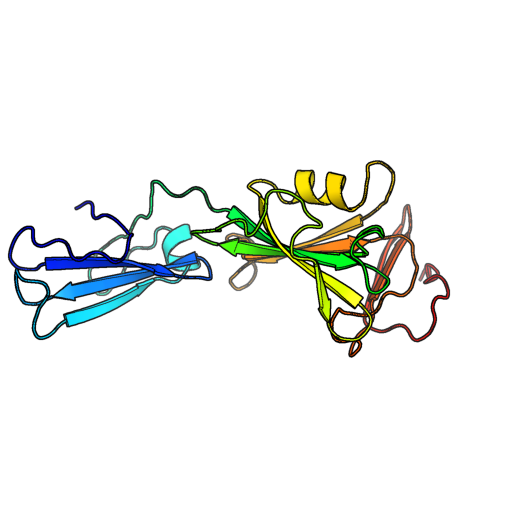M 1394 N N . LEU A 1 191 ? 19.441 1.474 -8.274 1.00 74.88 191 LEU A N 1
ATOM 1395 C CA . LEU A 1 191 ? 19.998 2.821 -8.302 1.00 74.88 191 LEU A CA 1
ATOM 1396 C C . LEU A 1 191 ? 18.915 3.826 -7.932 1.00 74.88 191 LEU A C 1
ATOM 1398 O O . LEU A 1 191 ? 17.973 4.056 -8.688 1.00 74.88 191 LEU A O 1
ATOM 1402 N N . LEU A 1 192 ? 19.090 4.449 -6.770 1.00 67.50 192 LEU A N 1
ATOM 1403 C CA . LEU A 1 192 ? 18.363 5.644 -6.363 1.00 67.50 192 LEU A CA 1
ATOM 1404 C C . LEU A 1 192 ? 19.149 6.845 -6.883 1.00 67.50 192 LEU A C 1
ATOM 1406 O O . LEU A 1 192 ? 20.302 7.018 -6.499 1.00 67.50 192 LEU A O 1
ATOM 1410 N N . SER A 1 193 ? 18.529 7.658 -7.737 1.00 69.62 193 SER A N 1
ATOM 1411 C CA . SER A 1 193 ? 19.109 8.744 -8.542 1.00 69.62 193 SER A CA 1
ATOM 1412 C C . SER A 1 193 ? 19.949 8.299 -9.755 1.00 69.62 193 SER A C 1
ATOM 1414 O O . SER A 1 193 ? 21.075 7.818 -9.652 1.00 69.62 193 SER A O 1
ATOM 1416 N N . CYS A 1 194 ? 19.387 8.517 -10.943 1.00 71.88 194 CYS A N 1
ATOM 1417 C CA . CYS A 1 194 ? 20.008 8.347 -12.256 1.00 71.88 194 CYS A CA 1
ATOM 1418 C C . CYS A 1 194 ? 19.718 9.579 -13.134 1.00 71.88 194 CYS A C 1
ATOM 1420 O O . CYS A 1 194 ? 18.657 10.194 -13.042 1.00 71.88 194 CYS A O 1
ATOM 1422 N N . SER A 1 195 ? 20.688 9.986 -13.955 1.00 60.56 195 SER A N 1
ATOM 1423 C CA . SER A 1 195 ? 20.669 11.260 -14.700 1.00 60.56 195 SER A CA 1
ATOM 1424 C C . SER A 1 195 ? 20.474 11.101 -16.214 1.00 60.56 195 SER A C 1
ATOM 1426 O O . SER A 1 195 ? 20.566 12.076 -16.958 1.00 60.56 195 SER A O 1
ATOM 1428 N N . SER A 1 196 ? 20.205 9.885 -16.700 1.00 56.59 196 SER A N 1
ATOM 1429 C CA . SER A 1 196 ? 19.977 9.609 -18.122 1.00 56.59 196 SER A CA 1
ATOM 1430 C C . SER A 1 196 ? 19.160 8.322 -18.299 1.00 56.59 196 SER A C 1
ATOM 1432 O O . SER A 1 196 ? 19.355 7.411 -17.497 1.00 56.59 196 SER A O 1
ATOM 1434 N N . PRO A 1 197 ? 18.332 8.170 -19.355 1.00 51.72 197 PRO A N 1
ATOM 1435 C CA . PRO A 1 197 ? 17.633 6.914 -19.686 1.00 51.72 197 PRO A CA 1
ATOM 1436 C C . PRO A 1 197 ? 18.585 5.790 -20.146 1.00 51.72 197 PRO A C 1
ATOM 1438 O O . PRO A 1 197 ? 18.178 4.839 -20.808 1.00 51.72 197 PRO A O 1
ATOM 1441 N N . VAL A 1 198 ? 19.878 5.919 -19.850 1.00 51.75 198 VAL A N 1
ATOM 1442 C CA . VAL A 1 198 ? 20.894 4.928 -20.175 1.00 51.75 198 VAL A CA 1
ATOM 1443 C C . VAL A 1 198 ? 20.751 3.776 -19.196 1.00 51.75 198 VAL A C 1
ATOM 1445 O O . VAL A 1 198 ? 20.663 3.998 -17.990 1.00 51.75 198 VAL A O 1
ATOM 1448 N N . ALA A 1 199 ? 20.752 2.559 -19.739 1.00 53.19 199 ALA A N 1
ATOM 1449 C CA . ALA A 1 199 ? 20.617 1.343 -18.963 1.00 53.19 199 ALA A CA 1
ATOM 1450 C C . ALA A 1 199 ? 21.618 1.314 -17.799 1.00 53.19 199 ALA A C 1
ATOM 1452 O O . ALA A 1 199 ? 22.828 1.458 -18.007 1.00 53.19 199 ALA A O 1
ATOM 1453 N N . ALA A 1 200 ? 21.123 1.102 -16.583 1.00 55.03 200 ALA A N 1
ATOM 1454 C CA . ALA A 1 200 ? 21.971 0.853 -15.433 1.00 55.03 200 ALA A CA 1
ATOM 1455 C C . ALA A 1 200 ? 22.752 -0.451 -15.654 1.00 55.03 200 ALA A C 1
ATOM 1457 O O . ALA A 1 200 ? 22.208 -1.554 -15.572 1.00 55.03 200 ALA A O 1
ATOM 1458 N N . THR A 1 201 ? 24.042 -0.335 -15.971 1.00 56.31 201 THR A N 1
ATOM 1459 C CA . THR A 1 201 ? 24.929 -1.489 -16.150 1.00 56.31 201 THR A CA 1
ATOM 1460 C C . THR A 1 201 ? 25.198 -2.182 -14.818 1.00 56.31 201 THR A C 1
ATOM 1462 O O . THR A 1 201 ? 25.544 -1.536 -13.829 1.00 56.31 201 THR A O 1
ATOM 1465 N N . CYS A 1 202 ? 25.100 -3.512 -14.800 1.00 53.81 202 CYS A N 1
ATOM 1466 C CA . CYS A 1 202 ? 25.587 -4.328 -13.692 1.00 53.81 202 CYS A CA 1
ATOM 1467 C C . CYS A 1 202 ? 27.096 -4.095 -13.523 1.00 53.81 202 CYS A C 1
ATOM 1469 O O . CYS A 1 202 ? 27.893 -4.553 -14.342 1.00 53.81 202 CYS A O 1
ATOM 1471 N N . VAL A 1 203 ? 27.499 -3.370 -12.477 1.00 54.16 203 VAL A N 1
ATOM 1472 C CA . VAL A 1 203 ? 28.907 -3.282 -12.083 1.00 54.16 203 VAL A CA 1
ATOM 1473 C C . VAL A 1 203 ? 29.179 -4.491 -11.200 1.00 54.16 203 VAL A C 1
ATOM 1475 O O . VAL A 1 203 ? 28.757 -4.532 -10.049 1.00 54.16 203 VAL A O 1
ATOM 1478 N N . VAL A 1 204 ? 29.810 -5.517 -11.767 1.00 44.47 204 VAL A N 1
ATOM 1479 C CA . VAL A 1 204 ? 30.244 -6.693 -11.006 1.00 44.47 204 VAL A CA 1
ATOM 1480 C C . VAL A 1 204 ? 31.496 -6.283 -10.230 1.00 44.47 204 VAL A C 1
ATOM 1482 O O . VAL A 1 204 ? 32.511 -5.968 -10.851 1.00 44.47 204 VAL A O 1
ATOM 1485 N N . SER A 1 205 ? 31.401 -6.205 -8.900 1.00 45.72 205 SER A N 1
ATOM 1486 C CA . SER A 1 205 ? 32.554 -6.017 -8.005 1.00 45.72 205 SER A CA 1
ATOM 1487 C C . SER A 1 205 ? 33.359 -7.299 -7.856 1.00 45.72 205 SER A C 1
ATOM 1489 O O . SER A 1 205 ? 32.697 -8.342 -7.638 1.00 45.72 205 SER A O 1
#

Solvent-accessible surface area (backbone atoms only — not comparable to full-atom values): 11536 Å² total; per-residue (Å²): 139,87,76,69,57,79,52,55,69,46,63,85,39,81,61,8,41,28,24,31,66,36,84,68,36,22,40,38,39,37,42,17,76,25,39,76,70,43,84,64,64,50,78,48,75,42,51,38,63,50,53,72,69,48,43,68,42,80,91,76,76,44,70,60,82,89,75,99,62,72,65,20,28,37,33,37,39,32,21,57,49,60,52,51,84,43,62,44,47,35,39,40,31,38,48,18,50,72,58,76,52,74,41,95,44,84,54,52,56,52,38,62,37,88,72,20,6,32,23,57,37,40,55,37,85,46,71,65,65,49,47,43,65,52,49,33,93,87,50,58,64,47,81,44,80,41,44,59,72,94,82,74,72,75,41,78,42,38,39,40,34,35,44,33,81,14,42,47,43,67,42,67,79,69,81,49,26,34,30,24,24,74,33,84,93,85,48,75,47,78,40,80,64,62,95,51,72,60,64,58,72,81,78,84,128

Mean predicted aligned error: 9.62 Å

Nearest PDB structures (foldseek):
  8h27-assembly2_D  TM=4.503E-01  e=9.915E+00  Staphylococcus aureus subsp. aureus NCTC 8325
  7kmt-assembly1_J  TM=3.306E-01  e=4.951E+00  Saccharomyces cerevisiae

Radius of gyration: 21.6 Å; Cα contacts (8 Å, |Δi|>4): 470; chains: 1; bounding box: 59×32×53 Å

pLDDT: mean 79.31, std 10.89, range [44.47, 93.75]

Organism: NCBI:txid129364

Foldseek 3Di:
DDDDQPQDWDLPDAWIWGWHFDWLGKIKIWIHRGSPPDDDIDIDIDHNVCALVQDQPPVVRDTDYDDPFQWKWWKKFKAQFQALPHQTFKMKT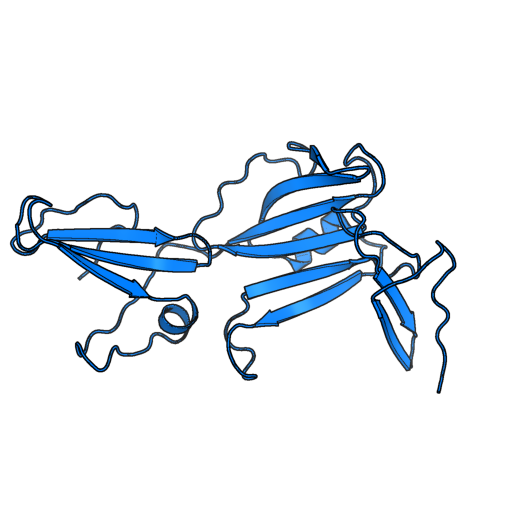FTGSDFDAPDPDQRVQFDQQPGITIRGGDIHSDPVVVNCVRRDVPWDKDKDWDAPDDDPNRHTGMIMIGTAPQFWAADSNNPWIWHWHQDPPQGIDIDTHDDHRDGDDPPDD

Sequence (205 aa):
MIYPADGSCVALGWPSFAVNLQAGGSAMFETFGSSGCSGSSETRTLDRVSLAAKACDTDSNIKYHVGGVTPQWKVIAVHEGADCSNIAVKLTFTSECTCEPQSSDINDGCTTISTRASSVNDCTGDYLDFSRAAFGENYPYVVVEEYIGEGDCTVLEVVTVYGADGLCHNSSDDLASFSVTLCLPSGINFLLSCSSPVAATCVVS

Secondary structure (DSSP, 8-state):
-----EEEEE-SSSSEEEEEEPGGG-EEEEEESSTTS-S-EEEEEE-HHHHHHT-EETTTTEE----S---EEEEEEEESSSSTTSPEEEEEEEEES----S-SSTTTTEEEETTEEEEEEEEES-HHHHHHHHH-TT--EEEEEEEESSS---EEEEEEEEE-BS--EE-TTSS-EEEEEEETTTEEEEEE--SSSS-------